Protein AF-A0A7S0VYE6-F1 (afdb_monomer_lite)

Structure (mmCIF, N/CA/C/O backbone):
data_AF-A0A7S0VYE6-F1
#
_entry.id   AF-A0A7S0VYE6-F1
#
loop_
_atom_site.group_PDB
_atom_site.id
_atom_site.type_symbol
_atom_site.label_atom_id
_atom_site.label_alt_id
_atom_site.label_comp_id
_atom_site.label_asym_id
_atom_site.label_entity_id
_atom_site.label_seq_id
_atom_site.pdbx_PDB_ins_code
_atom_site.Cartn_x
_atom_site.Cartn_y
_atom_site.Cartn_z
_atom_site.occupancy
_atom_site.B_iso_or_equiv
_atom_site.auth_seq_id
_atom_site.auth_comp_id
_atom_site.auth_asym_id
_atom_site.auth_atom_id
_atom_site.pdbx_PDB_model_num
ATOM 1 N N . GLY A 1 1 ? -1.106 -25.284 -65.207 1.00 38.81 1 GLY A N 1
ATOM 2 C CA . GLY A 1 1 ? -1.452 -23.923 -65.665 1.00 38.81 1 GLY A CA 1
ATOM 3 C C . GLY A 1 1 ? -1.041 -22.987 -64.559 1.00 38.81 1 GLY A C 1
ATOM 4 O O . GLY A 1 1 ? -1.368 -23.292 -63.427 1.00 38.81 1 GLY A O 1
ATOM 5 N N . GLY A 1 2 ? -0.170 -22.004 -64.764 1.00 35.88 2 GLY A N 1
ATOM 6 C CA . GLY A 1 2 ? -0.213 -20.967 -65.803 1.00 35.88 2 GLY A CA 1
ATOM 7 C C . GLY A 1 2 ? -0.723 -19.694 -65.109 1.00 35.88 2 GLY A C 1
ATOM 8 O O . GLY A 1 2 ? -1.727 -19.775 -64.423 1.00 35.88 2 GLY A O 1
ATOM 9 N N . GLY A 1 3 ? -0.089 -18.530 -65.158 1.00 34.25 3 GLY A N 1
ATOM 10 C CA . GLY A 1 3 ? 1.121 -18.103 -65.835 1.00 34.25 3 GLY A CA 1
ATOM 11 C C . GLY A 1 3 ? 1.559 -16.739 -65.288 1.00 34.25 3 GLY A C 1
ATOM 12 O O . GLY A 1 3 ? 0.826 -16.074 -64.560 1.00 34.25 3 GLY A O 1
ATOM 13 N N . HIS A 1 4 ? 2.781 -16.366 -65.654 1.00 43.28 4 HIS A N 1
ATOM 14 C CA . HIS A 1 4 ? 3.345 -15.020 -65.567 1.00 43.28 4 HIS A CA 1
ATOM 15 C C . HIS A 1 4 ? 2.434 -13.962 -66.214 1.00 43.28 4 HIS A C 1
ATOM 17 O O . HIS A 1 4 ? 1.676 -14.278 -67.135 1.00 43.28 4 HIS A O 1
ATOM 23 N N . PRO A 1 5 ? 2.688 -12.682 -65.910 1.00 56.28 5 PRO A N 1
ATOM 24 C CA . PRO A 1 5 ? 2.968 -11.781 -67.017 1.00 56.28 5 PRO A CA 1
ATOM 25 C C . PRO A 1 5 ? 4.302 -11.056 -66.851 1.00 56.28 5 PRO A C 1
ATOM 27 O O . PRO A 1 5 ? 4.765 -10.744 -65.756 1.00 56.28 5 PRO A O 1
ATOM 30 N N . ARG A 1 6 ? 4.915 -10.844 -68.010 1.00 43.38 6 ARG A N 1
ATOM 31 C CA . ARG A 1 6 ? 6.150 -10.134 -68.310 1.00 43.38 6 ARG A CA 1
ATOM 32 C C . ARG A 1 6 ? 5.794 -9.280 -69.532 1.00 43.38 6 ARG A C 1
ATOM 34 O O . ARG A 1 6 ? 5.336 -9.847 -70.517 1.00 43.38 6 ARG A O 1
ATOM 41 N N . TRP A 1 7 ? 5.965 -7.968 -69.439 1.00 49.47 7 TRP A N 1
ATOM 42 C CA . TRP A 1 7 ? 5.946 -6.973 -70.525 1.00 49.47 7 TRP A CA 1
ATOM 43 C C . TRP A 1 7 ? 6.898 -5.869 -70.023 1.00 49.47 7 TRP A C 1
ATOM 45 O O . TRP A 1 7 ? 6.709 -5.417 -68.897 1.00 49.47 7 TRP A O 1
ATOM 55 N N . GLY A 1 8 ? 8.048 -5.557 -70.633 1.00 36.00 8 GLY A N 1
ATOM 56 C CA . GLY A 1 8 ? 8.322 -5.248 -72.048 1.00 36.00 8 GLY A CA 1
ATOM 57 C C . GLY A 1 8 ? 8.190 -3.724 -72.202 1.00 36.00 8 GLY A C 1
ATOM 58 O O . GLY A 1 8 ? 7.081 -3.233 -72.029 1.00 36.00 8 GLY A O 1
ATOM 59 N N . GLU A 1 9 ? 9.282 -2.937 -72.189 1.00 39.09 9 GLU A N 1
ATOM 60 C CA . GLU A 1 9 ? 10.020 -2.437 -73.386 1.00 39.09 9 GLU A CA 1
ATOM 61 C C . GLU A 1 9 ? 9.053 -1.815 -74.419 1.00 39.09 9 GLU A C 1
ATOM 63 O O . GLU A 1 9 ? 8.049 -2.425 -74.756 1.00 39.09 9 GLU A O 1
ATOM 68 N N . GLU A 1 10 ? 9.202 -0.616 -74.983 1.00 38.31 10 GLU A N 1
ATOM 69 C CA . GLU A 1 10 ? 10.355 0.194 -75.395 1.00 38.31 10 GLU A CA 1
ATOM 70 C C . GLU A 1 10 ? 9.767 1.489 -76.013 1.00 38.31 10 GLU A C 1
ATOM 72 O O . GLU A 1 10 ? 8.650 1.420 -76.512 1.00 38.31 10 GLU A O 1
ATOM 77 N N . LEU A 1 11 ? 10.480 2.625 -76.006 1.00 39.88 11 LEU A N 1
ATOM 78 C CA . LEU A 1 11 ? 10.484 3.731 -77.004 1.00 39.88 11 LEU A CA 1
ATOM 79 C C . LEU A 1 11 ? 11.394 4.841 -76.409 1.00 39.88 11 LEU A C 1
ATOM 81 O O . LEU A 1 11 ? 11.023 5.477 -75.428 1.00 39.88 11 LEU A O 1
ATOM 85 N N . ALA A 1 12 ? 12.686 4.939 -76.757 1.00 37.94 12 ALA A N 1
ATOM 86 C CA . ALA A 1 12 ? 13.261 5.674 -77.904 1.00 37.94 12 ALA A CA 1
ATOM 87 C C . ALA A 1 12 ? 12.741 7.132 -78.014 1.00 37.94 12 ALA A C 1
ATOM 89 O O . ALA A 1 12 ? 11.541 7.336 -78.121 1.00 37.94 12 ALA A O 1
ATOM 90 N N . GLY A 1 13 ? 13.536 8.208 -78.040 1.00 34.41 13 GLY A N 1
ATOM 91 C CA . GLY A 1 13 ? 14.984 8.400 -78.138 1.00 34.41 13 GLY A CA 1
ATOM 92 C C . GLY A 1 13 ? 15.330 9.908 -78.199 1.00 34.41 13 GLY A C 1
ATOM 93 O O . GLY A 1 13 ? 14.511 10.742 -77.822 1.00 34.41 13 GLY A O 1
ATOM 94 N N . ASN A 1 14 ? 16.515 10.213 -78.746 1.00 34.19 14 ASN A N 1
ATOM 95 C CA . ASN A 1 14 ? 17.261 11.488 -78.836 1.00 34.19 14 ASN A CA 1
ATOM 96 C C . ASN A 1 14 ? 18.018 11.900 -77.557 1.00 34.19 14 ASN A C 1
ATOM 98 O O . ASN A 1 14 ? 17.416 12.153 -76.528 1.00 34.19 14 ASN A O 1
ATOM 102 N N . GLY A 1 15 ? 19.347 12.019 -77.523 1.00 38.59 15 GLY A N 1
ATOM 103 C CA . GLY A 1 15 ? 20.330 12.143 -78.600 1.00 38.59 15 GLY A CA 1
ATOM 104 C C . GLY A 1 15 ? 20.857 13.571 -78.673 1.00 38.59 15 GLY A C 1
ATOM 105 O O . GLY A 1 15 ? 20.418 14.321 -79.534 1.00 38.59 15 GLY A O 1
ATOM 106 N N . THR A 1 16 ? 21.825 13.908 -77.817 1.00 36.62 16 THR A N 1
ATOM 107 C CA . THR A 1 16 ? 22.792 14.978 -78.100 1.00 36.62 16 THR A CA 1
ATOM 108 C C . THR A 1 16 ? 24.123 14.627 -77.449 1.00 36.62 16 THR A C 1
ATOM 110 O O . THR A 1 16 ? 24.211 14.373 -76.250 1.00 36.62 16 THR A O 1
ATOM 113 N N . GLN A 1 17 ? 25.145 14.561 -78.290 1.00 41.09 17 GLN A N 1
ATOM 114 C CA . GLN A 1 17 ? 26.524 14.231 -77.988 1.00 41.09 17 GLN A CA 1
ATOM 115 C C . GLN A 1 17 ? 27.334 15.511 -78.212 1.00 41.09 17 GLN A C 1
ATOM 117 O O . GLN A 1 17 ? 27.433 15.948 -79.350 1.00 41.09 17 GLN A O 1
ATOM 122 N N . GLU A 1 18 ? 27.914 16.088 -77.162 1.00 35.41 18 GLU A N 1
ATOM 123 C CA . GLU A 1 18 ? 29.001 17.080 -77.239 1.00 35.41 18 GLU A CA 1
ATOM 124 C C . GLU A 1 18 ? 29.923 16.826 -76.033 1.00 35.41 18 GLU A C 1
ATOM 126 O O . GLU A 1 18 ? 29.508 16.896 -74.883 1.00 35.41 18 GLU A O 1
ATOM 131 N N . THR A 1 19 ? 31.028 16.111 -76.258 1.00 39.66 19 THR A N 1
ATOM 132 C CA . THR A 1 19 ? 32.408 16.636 -76.333 1.00 39.66 19 THR A CA 1
ATOM 133 C C . THR A 1 19 ? 32.965 17.179 -75.015 1.00 39.66 19 THR A C 1
ATOM 135 O O . THR A 1 19 ? 32.601 18.265 -74.595 1.00 39.66 19 THR A O 1
ATOM 138 N N . GLY A 1 20 ? 33.933 16.431 -74.467 1.00 36.00 20 GLY A N 1
ATOM 139 C CA . GLY A 1 20 ? 35.184 16.912 -73.862 1.00 36.00 20 GLY A CA 1
ATOM 140 C C . GLY A 1 20 ? 35.111 17.897 -72.691 1.00 36.00 20 GLY A C 1
ATOM 141 O O . GLY A 1 20 ? 34.657 19.017 -72.844 1.00 36.00 20 GLY A O 1
ATOM 142 N N . ASN A 1 21 ? 35.745 17.567 -71.566 1.00 37.34 21 ASN A N 1
ATOM 143 C CA . ASN A 1 21 ? 37.117 18.015 -71.301 1.00 37.34 21 ASN A CA 1
ATOM 144 C C . ASN A 1 21 ? 37.576 17.516 -69.921 1.00 37.34 21 ASN A C 1
ATOM 146 O O . ASN A 1 21 ? 36.900 17.681 -68.912 1.00 37.34 21 ASN A O 1
ATOM 150 N N . SER A 1 22 ? 38.766 16.935 -69.883 1.00 45.28 22 SER A N 1
ATOM 151 C CA . SER A 1 22 ? 39.601 16.827 -68.691 1.00 45.28 22 SER A CA 1
ATOM 152 C C . SER A 1 22 ? 40.035 18.220 -68.218 1.00 45.28 22 SER A C 1
ATOM 154 O O . SER A 1 22 ? 40.460 19.002 -69.067 1.00 45.28 22 SER A O 1
ATOM 156 N N . SER A 1 23 ? 40.023 18.497 -66.906 1.00 42.44 23 SER A N 1
ATOM 157 C CA . SER A 1 23 ? 41.119 19.133 -66.128 1.00 42.44 23 SER A CA 1
ATOM 158 C C . SER A 1 23 ? 40.626 19.840 -64.853 1.00 42.44 23 SER A C 1
ATOM 160 O O . SER A 1 23 ? 39.741 20.681 -64.904 1.00 42.44 23 SER A O 1
ATOM 162 N N . SER A 1 24 ? 41.313 19.538 -63.745 1.00 47.16 24 SER A N 1
ATOM 163 C CA . SER A 1 24 ? 41.629 20.419 -62.604 1.00 47.16 24 SER A CA 1
ATOM 164 C C . SER A 1 24 ? 40.502 21.174 -61.873 1.00 47.16 24 SER A C 1
ATOM 166 O O . SER A 1 24 ? 40.154 22.290 -62.246 1.00 47.16 24 SER A O 1
ATOM 168 N N . GLU A 1 25 ? 40.112 20.674 -60.696 1.00 40.91 25 GLU A N 1
ATOM 169 C CA . GLU A 1 25 ? 39.550 21.496 -59.613 1.00 40.91 25 GLU A CA 1
ATOM 170 C C . GLU A 1 25 ? 40.384 21.324 -58.337 1.00 40.91 25 GLU A C 1
ATOM 172 O O . GLU A 1 25 ? 40.149 20.462 -57.496 1.00 40.91 25 GLU A O 1
ATOM 177 N N . GLY A 1 26 ? 41.400 22.171 -58.210 1.00 44.84 26 GLY A N 1
ATOM 178 C CA . GLY A 1 26 ? 42.052 22.498 -56.949 1.00 44.84 26 GLY A CA 1
ATOM 179 C C . GLY A 1 26 ? 42.199 24.013 -56.916 1.00 44.84 26 GLY A C 1
ATOM 180 O O . GLY A 1 26 ? 43.066 24.543 -57.603 1.00 44.84 26 GLY A O 1
ATOM 181 N N . GLY A 1 27 ? 41.319 24.721 -56.197 1.00 45.69 27 GLY A N 1
ATOM 182 C CA . GLY A 1 27 ? 41.433 26.185 -56.115 1.00 45.69 27 GLY A CA 1
ATOM 183 C C . GLY A 1 27 ? 40.279 27.009 -55.528 1.00 45.69 27 GLY A C 1
ATOM 184 O O . GLY A 1 27 ? 40.448 28.217 -55.418 1.00 45.69 27 GLY A O 1
ATOM 185 N N . SER A 1 28 ? 39.131 26.447 -55.123 1.00 49.16 28 SER A N 1
ATOM 186 C CA . SER A 1 28 ? 37.982 27.270 -54.672 1.00 49.16 28 SER A CA 1
ATOM 187 C C . SER A 1 28 ? 37.831 27.443 -53.148 1.00 49.16 28 SER A C 1
ATOM 189 O O . SER A 1 28 ? 37.063 28.293 -52.703 1.00 49.16 28 SER A O 1
ATOM 191 N N . GLY A 1 29 ? 38.579 26.702 -52.320 1.00 51.12 29 GLY A N 1
ATOM 192 C CA . GLY A 1 29 ? 38.441 26.754 -50.852 1.00 51.12 29 GLY A CA 1
ATOM 193 C C . GLY A 1 29 ? 39.212 27.882 -50.149 1.00 51.12 29 GLY A C 1
ATOM 194 O O . GLY A 1 29 ? 38.819 28.318 -49.068 1.00 51.12 29 GLY A O 1
ATOM 195 N N . GLN A 1 30 ? 40.295 28.378 -50.754 1.00 49.06 30 GLN A N 1
ATOM 196 C CA . GLN A 1 30 ? 41.259 29.258 -50.075 1.00 49.06 30 GLN A CA 1
ATOM 197 C C . GLN A 1 30 ? 40.811 30.733 -50.039 1.00 49.06 30 GLN A C 1
ATOM 199 O O . GLN A 1 30 ? 41.007 31.419 -49.040 1.00 49.06 30 GLN A O 1
ATOM 204 N N . VAL A 1 31 ? 40.092 31.196 -51.070 1.00 53.12 31 VAL A N 1
ATOM 205 C CA . VAL A 1 31 ? 39.561 32.575 -51.143 1.00 53.12 31 VAL A CA 1
ATOM 206 C C . VAL A 1 31 ? 38.446 32.811 -50.108 1.00 53.12 31 VAL A C 1
ATOM 208 O O . VAL A 1 31 ? 38.277 33.914 -49.592 1.00 53.12 31 VAL A O 1
ATOM 211 N N . SER A 1 32 ? 37.714 31.758 -49.727 1.00 60.91 32 SER A N 1
ATOM 212 C CA . SER A 1 32 ? 36.657 31.837 -48.712 1.00 60.91 32 SER A CA 1
ATOM 213 C C . SER A 1 32 ? 37.206 31.989 -47.286 1.00 60.91 32 SER A C 1
ATOM 215 O O . SER A 1 32 ? 36.515 32.567 -46.448 1.00 60.91 32 SER A O 1
ATOM 217 N N . SER A 1 33 ? 38.383 31.449 -46.947 1.00 62.94 33 SER A N 1
ATOM 218 C CA . SER A 1 33 ? 38.896 31.532 -45.568 1.00 62.94 33 SER A CA 1
ATOM 219 C C . SER A 1 33 ? 39.520 32.890 -45.260 1.00 62.94 33 SER A C 1
ATOM 221 O O . SER A 1 33 ? 39.303 33.415 -44.171 1.00 62.94 33 SER A O 1
ATOM 223 N N . GLU A 1 34 ? 40.232 33.489 -46.220 1.00 69.69 34 GLU A N 1
ATOM 224 C CA . GLU A 1 34 ? 40.828 34.824 -46.055 1.00 69.69 34 GLU A CA 1
ATOM 225 C C . GLU A 1 34 ? 39.761 35.921 -45.963 1.00 69.69 34 GLU A C 1
ATOM 227 O O . GLU A 1 34 ? 39.834 36.776 -45.082 1.00 69.69 34 GLU A O 1
ATOM 232 N N . ALA A 1 35 ? 38.708 35.853 -46.784 1.00 71.31 35 ALA A N 1
ATOM 233 C CA . ALA A 1 35 ? 37.593 36.799 -46.712 1.00 71.31 35 ALA A CA 1
ATOM 234 C C . ALA A 1 35 ? 36.817 36.702 -45.382 1.00 71.31 35 ALA A C 1
ATOM 236 O O . ALA A 1 35 ? 36.407 37.719 -44.822 1.00 71.31 35 ALA A O 1
ATOM 237 N N . LYS A 1 36 ? 36.650 35.487 -44.837 1.00 71.81 36 LYS A N 1
ATOM 238 C CA . LYS A 1 36 ? 36.014 35.263 -43.526 1.00 71.81 36 LYS A CA 1
ATOM 239 C C . LYS A 1 36 ? 36.885 35.759 -42.370 1.00 71.81 36 LYS A C 1
ATOM 241 O O . LYS A 1 36 ? 36.349 36.324 -41.421 1.00 71.81 36 LYS A O 1
ATOM 246 N N . ALA A 1 37 ? 38.205 35.591 -42.464 1.00 73.88 37 ALA A N 1
ATOM 247 C CA . ALA A 1 37 ? 39.150 36.102 -41.473 1.00 73.88 37 ALA A CA 1
ATOM 248 C C . ALA A 1 37 ? 39.186 37.640 -41.462 1.00 73.88 37 ALA A C 1
ATOM 250 O O . ALA A 1 37 ? 39.077 38.242 -40.397 1.00 73.88 37 ALA A O 1
ATOM 251 N N . ALA A 1 38 ? 39.231 38.278 -42.636 1.00 77.81 38 ALA A N 1
ATOM 252 C CA . ALA A 1 38 ? 39.198 39.737 -42.754 1.00 77.81 38 ALA A CA 1
ATOM 253 C C . ALA A 1 38 ? 37.872 40.343 -42.249 1.00 77.81 38 ALA A C 1
ATOM 255 O O . ALA A 1 38 ? 37.866 41.393 -41.609 1.00 77.81 38 ALA A O 1
ATOM 256 N N . PHE A 1 39 ? 36.742 39.670 -42.489 1.00 75.25 39 PHE A N 1
ATOM 257 C CA . PHE A 1 39 ? 35.439 40.086 -41.963 1.00 75.25 39 PHE A CA 1
ATOM 258 C C . PHE A 1 39 ? 35.354 39.958 -40.434 1.00 75.25 39 PHE A C 1
ATOM 260 O O . PHE A 1 39 ? 34.806 40.845 -39.775 1.00 75.25 39 PHE A O 1
ATOM 267 N N . ALA A 1 40 ? 35.916 38.884 -39.868 1.00 73.00 40 ALA A N 1
ATOM 268 C CA . ALA A 1 40 ? 35.942 38.663 -38.425 1.00 73.00 40 ALA A CA 1
ATOM 269 C C . ALA A 1 40 ? 36.784 39.708 -37.678 1.00 73.00 40 ALA A C 1
ATOM 271 O O . ALA A 1 40 ? 36.386 40.145 -36.599 1.00 73.00 40 ALA A O 1
ATOM 272 N N . ASP A 1 41 ? 37.890 40.146 -38.280 1.00 80.31 41 ASP A N 1
ATOM 273 C CA . ASP A 1 41 ? 38.770 41.176 -37.719 1.00 80.31 41 ASP A CA 1
ATOM 274 C C . ASP A 1 41 ? 38.136 42.579 -37.801 1.00 80.31 41 ASP A C 1
ATOM 276 O O . ASP A 1 41 ? 38.230 43.379 -36.871 1.00 80.31 41 ASP A O 1
ATOM 280 N N . ALA A 1 42 ? 37.395 42.862 -38.882 1.00 81.00 42 ALA A N 1
ATOM 281 C CA . ALA A 1 42 ? 36.695 44.134 -39.068 1.00 81.00 42 ALA A CA 1
ATOM 282 C C . ALA A 1 42 ? 35.430 44.285 -38.195 1.00 81.00 42 ALA A C 1
ATOM 284 O O . ALA A 1 42 ? 35.061 45.405 -37.840 1.00 81.00 42 ALA A O 1
ATOM 285 N N . HIS A 1 43 ? 34.752 43.182 -37.849 1.00 79.44 43 HIS A N 1
ATOM 286 C CA . HIS A 1 43 ? 33.489 43.202 -37.098 1.00 79.44 43 HIS A CA 1
ATOM 287 C C . HIS A 1 43 ? 33.453 42.126 -35.997 1.00 79.44 43 HIS A C 1
ATOM 289 O O . HIS A 1 43 ? 32.625 41.208 -36.052 1.00 79.44 43 HIS A O 1
ATOM 295 N N . PRO A 1 44 ? 34.285 42.247 -34.945 1.00 80.19 44 PRO A N 1
ATOM 296 C CA . PRO A 1 44 ? 34.458 41.201 -33.936 1.00 80.19 44 PRO A CA 1
ATOM 297 C C . PRO A 1 44 ? 33.147 40.842 -33.226 1.00 80.19 44 PRO A C 1
ATOM 299 O O . PRO A 1 44 ? 32.833 39.671 -33.043 1.00 80.19 44 PRO A O 1
ATOM 302 N N . ASN A 1 45 ? 32.308 41.831 -32.903 1.00 82.38 45 ASN A N 1
ATOM 303 C CA . ASN A 1 45 ? 31.029 41.584 -32.227 1.00 82.38 45 ASN A CA 1
ATOM 304 C C . ASN A 1 45 ? 30.005 40.858 -33.118 1.00 82.38 45 ASN A C 1
ATOM 306 O O . ASN A 1 45 ? 29.214 40.061 -32.615 1.00 82.38 45 ASN A O 1
ATOM 310 N N . GLN A 1 46 ? 30.015 41.103 -34.434 1.00 81.00 46 GLN A N 1
ATOM 311 C CA . GLN A 1 46 ? 29.129 40.400 -35.370 1.00 81.00 46 GLN A CA 1
ATOM 312 C C . GLN A 1 46 ? 29.644 38.992 -35.670 1.00 81.00 46 GLN A C 1
ATOM 314 O O . GLN A 1 46 ? 28.848 38.061 -35.732 1.00 81.00 46 GLN A O 1
ATOM 319 N N . ALA A 1 47 ? 30.960 38.811 -35.776 1.00 77.25 47 ALA A N 1
ATOM 320 C CA . ALA A 1 47 ? 31.572 37.505 -35.984 1.00 77.25 47 ALA A CA 1
ATOM 321 C C . ALA A 1 47 ? 31.299 36.543 -34.818 1.00 77.25 47 ALA A C 1
ATOM 323 O O . ALA A 1 47 ? 30.930 35.390 -35.045 1.00 77.25 47 ALA A O 1
ATOM 324 N N . THR A 1 48 ? 31.384 37.023 -33.572 1.00 79.38 48 THR A N 1
ATOM 325 C CA . THR A 1 48 ? 31.046 36.218 -32.387 1.00 79.38 48 THR A CA 1
ATOM 326 C C . THR A 1 48 ? 29.566 35.843 -32.363 1.00 79.38 48 THR A C 1
ATOM 328 O O . THR A 1 48 ? 29.228 34.707 -32.035 1.00 79.38 48 THR A O 1
ATOM 331 N N . LYS A 1 49 ? 28.679 36.770 -32.752 1.00 85.56 49 LYS A N 1
ATOM 332 C CA . LYS A 1 49 ? 27.236 36.512 -32.837 1.00 85.56 49 LYS A CA 1
ATOM 333 C C . LYS A 1 49 ? 26.919 35.434 -33.878 1.00 85.56 49 LYS A C 1
ATOM 335 O O . LYS A 1 49 ? 26.228 34.478 -33.552 1.00 85.56 49 LYS A O 1
ATOM 340 N N . ILE A 1 50 ? 27.499 35.540 -35.075 1.00 81.25 50 ILE A N 1
ATOM 341 C CA . ILE A 1 50 ? 27.337 34.553 -36.153 1.00 81.25 50 ILE A CA 1
ATOM 342 C C . ILE A 1 50 ? 27.885 33.184 -35.719 1.00 81.25 50 ILE A C 1
ATOM 344 O O . ILE A 1 50 ? 27.252 32.160 -35.953 1.00 81.25 50 ILE A O 1
ATOM 348 N N . HIS A 1 51 ? 29.033 33.138 -35.035 1.00 81.69 51 HIS A N 1
ATOM 349 C CA . HIS A 1 51 ? 29.583 31.880 -34.523 1.00 81.69 51 HIS A CA 1
ATOM 350 C C . HIS A 1 51 ? 28.673 31.217 -33.475 1.00 81.69 51 HIS A C 1
ATOM 352 O O . HIS A 1 51 ? 28.480 30.002 -33.512 1.00 81.69 51 HIS A O 1
ATOM 358 N N . LEU A 1 52 ? 28.103 32.007 -32.558 1.00 83.75 52 LEU A N 1
ATOM 359 C CA . LEU A 1 52 ? 27.163 31.525 -31.544 1.00 83.75 52 LEU A CA 1
ATOM 360 C C . LEU A 1 52 ? 25.856 31.025 -32.164 1.00 83.75 52 LEU A C 1
ATOM 362 O O . LEU A 1 52 ? 25.403 29.947 -31.793 1.00 83.75 52 LEU A O 1
ATOM 366 N N . GLU A 1 53 ? 25.291 31.757 -33.125 1.00 86.56 53 GLU A N 1
ATOM 367 C CA . GLU A 1 53 ? 24.087 31.342 -33.860 1.00 86.56 53 GLU A CA 1
ATOM 368 C C . GLU A 1 53 ? 24.325 30.011 -34.589 1.00 86.56 53 GLU A C 1
ATOM 370 O O . GLU A 1 53 ? 23.589 29.052 -34.372 1.00 86.56 53 GLU A O 1
ATOM 375 N N . HIS A 1 54 ? 25.432 29.877 -35.327 1.00 84.44 54 HIS A N 1
ATOM 376 C CA . HIS A 1 54 ? 25.790 28.617 -35.990 1.00 84.44 54 HIS A CA 1
ATOM 377 C C . HIS A 1 54 ? 26.033 27.457 -35.013 1.00 84.44 54 HIS A C 1
ATOM 379 O O . HIS A 1 54 ? 25.759 26.299 -35.342 1.00 84.44 54 HIS A O 1
ATOM 385 N N . LYS A 1 55 ? 26.583 27.739 -33.825 1.00 87.69 55 LYS A N 1
ATOM 386 C CA . LYS A 1 55 ? 26.795 26.722 -32.792 1.00 87.69 55 LYS A CA 1
ATOM 387 C C . LYS A 1 55 ? 25.463 26.256 -32.199 1.00 87.69 55 LYS A C 1
ATOM 389 O O . LYS A 1 55 ? 25.274 25.049 -32.084 1.00 87.69 55 LYS A O 1
ATOM 394 N N . MET A 1 56 ? 24.549 27.179 -31.894 1.00 87.31 56 MET A N 1
ATOM 395 C CA . MET A 1 56 ? 23.208 26.850 -31.398 1.00 87.31 56 MET A CA 1
ATOM 396 C C . MET A 1 56 ? 22.411 26.055 -32.432 1.00 87.31 56 MET A C 1
ATOM 398 O O . MET A 1 56 ? 21.902 24.993 -32.101 1.00 87.31 56 MET A O 1
ATOM 402 N N . GLU A 1 57 ? 22.407 26.469 -33.701 1.00 87.06 57 GLU A N 1
ATOM 403 C CA . GLU A 1 57 ? 21.743 25.709 -34.771 1.00 87.06 57 GLU A CA 1
ATOM 404 C C . GLU A 1 57 ? 22.325 24.301 -34.944 1.00 87.06 57 GLU A C 1
ATOM 406 O O . GLU A 1 57 ? 21.629 23.360 -35.318 1.00 87.06 57 GLU A O 1
ATOM 411 N N . ARG A 1 58 ? 23.635 24.134 -34.728 1.00 84.00 58 ARG A N 1
ATOM 412 C CA . ARG A 1 58 ? 24.267 22.813 -34.779 1.00 84.00 58 ARG A CA 1
ATOM 413 C C . ARG A 1 58 ? 23.852 21.949 -33.590 1.00 84.00 58 ARG A C 1
ATOM 415 O O . ARG A 1 58 ? 23.623 20.762 -33.785 1.00 84.00 58 ARG A O 1
ATOM 422 N N . GLU A 1 59 ? 23.767 22.519 -32.392 1.00 84.81 59 GLU A N 1
ATOM 423 C CA . GLU A 1 59 ? 23.282 21.811 -31.203 1.00 84.81 59 GLU A CA 1
ATOM 424 C C . GLU A 1 59 ? 21.795 21.448 -31.327 1.00 84.81 59 GLU A C 1
ATOM 426 O O . GLU A 1 59 ? 21.419 20.335 -30.968 1.00 84.81 59 GLU A O 1
ATOM 431 N N . GLU A 1 60 ? 20.967 22.323 -31.901 1.00 86.44 60 GLU A N 1
ATOM 432 C CA . GLU A 1 60 ? 19.553 22.048 -32.181 1.00 86.44 60 GLU A CA 1
ATOM 433 C C . GLU A 1 60 ? 19.380 20.952 -33.233 1.00 86.44 60 GLU A C 1
ATOM 435 O O . GLU A 1 60 ? 18.676 19.985 -32.958 1.00 86.44 60 GLU A O 1
ATOM 440 N N . ARG A 1 61 ? 20.095 21.020 -34.367 1.00 87.50 61 ARG A N 1
ATOM 441 C CA . ARG A 1 61 ? 20.080 19.945 -35.378 1.00 87.50 61 ARG A CA 1
ATOM 442 C C . ARG A 1 61 ? 20.507 18.604 -34.799 1.00 87.50 61 ARG A C 1
ATOM 444 O O . ARG A 1 61 ? 19.857 17.600 -35.049 1.00 87.50 61 ARG A O 1
ATOM 451 N N . LEU A 1 62 ? 21.571 18.584 -33.993 1.00 82.19 62 LEU A N 1
ATOM 452 C CA . LEU A 1 62 ? 21.993 17.358 -33.318 1.00 82.19 62 LEU A CA 1
ATOM 453 C C . LEU A 1 62 ? 20.898 16.853 -32.377 1.00 82.19 62 LEU A C 1
ATOM 455 O O . LEU A 1 62 ? 20.610 15.665 -32.362 1.00 82.19 62 LEU A O 1
ATOM 459 N N . ARG A 1 63 ? 20.258 17.737 -31.606 1.00 82.19 63 ARG A N 1
ATOM 460 C CA . ARG A 1 63 ? 19.171 17.364 -30.694 1.00 82.19 63 ARG A CA 1
ATOM 461 C C . ARG A 1 63 ? 17.948 16.821 -31.433 1.00 82.19 63 ARG A C 1
ATOM 463 O O . ARG A 1 63 ? 17.302 15.915 -30.912 1.00 82.19 63 ARG A O 1
ATOM 470 N N . GLU A 1 64 ? 17.629 17.369 -32.599 1.00 84.38 64 GLU A N 1
ATOM 471 C CA . GLU A 1 64 ? 16.567 16.869 -33.474 1.00 84.38 64 GLU A CA 1
ATOM 472 C C . GLU A 1 64 ? 16.935 15.511 -34.072 1.00 84.38 64 GLU A C 1
ATOM 474 O O . GLU A 1 64 ? 16.151 14.582 -33.925 1.00 84.38 64 GLU A O 1
ATOM 479 N N . GLU A 1 65 ? 18.153 15.337 -34.594 1.00 79.75 65 GLU A N 1
ATOM 480 C CA . GLU A 1 65 ? 18.643 14.033 -35.068 1.00 79.75 65 GLU A CA 1
ATOM 481 C C . GLU A 1 65 ? 18.638 12.973 -33.954 1.00 79.75 65 GLU A C 1
ATOM 483 O O . GLU A 1 65 ? 18.290 11.820 -34.194 1.00 79.75 65 GLU A O 1
ATOM 488 N N . TYR A 1 66 ? 19.005 13.342 -32.721 1.00 72.75 66 TYR A N 1
ATOM 489 C CA . TYR A 1 66 ? 18.916 12.442 -31.567 1.00 72.75 66 TYR A CA 1
ATOM 490 C C . TYR A 1 66 ? 17.465 12.107 -31.215 1.00 72.75 66 TYR A C 1
ATOM 492 O O . TYR A 1 66 ? 17.186 10.968 -30.855 1.00 72.75 66 TYR A O 1
ATOM 500 N N . LYS A 1 67 ? 16.537 13.067 -31.313 1.00 76.44 67 LYS A N 1
ATOM 501 C CA . LYS A 1 67 ? 15.107 12.814 -31.088 1.00 76.44 67 LYS A CA 1
ATOM 502 C C . LYS A 1 67 ? 14.513 11.902 -32.153 1.00 76.44 67 LYS A C 1
ATOM 504 O O . LYS A 1 67 ? 13.783 10.993 -31.791 1.00 76.44 67 LYS A O 1
ATOM 509 N N . GLU A 1 68 ? 14.841 12.125 -33.418 1.00 79.00 68 GLU A N 1
ATOM 510 C CA . GLU A 1 68 ? 14.344 11.331 -34.542 1.00 79.00 68 GLU A CA 1
ATOM 511 C C . GLU A 1 68 ? 14.892 9.904 -34.469 1.00 79.00 68 GLU A C 1
ATOM 513 O O . GLU A 1 68 ? 14.119 8.953 -34.455 1.00 79.00 68 GLU A O 1
ATOM 518 N N . LYS A 1 69 ? 16.202 9.738 -34.238 1.00 74.19 69 LYS A N 1
ATOM 519 C CA . LYS A 1 69 ? 16.792 8.414 -33.984 1.00 74.19 69 LYS A CA 1
ATOM 520 C C . LYS A 1 69 ? 16.212 7.729 -32.755 1.00 74.19 69 LYS A C 1
ATOM 522 O O . LYS A 1 69 ? 16.088 6.512 -32.750 1.00 74.19 69 LYS A O 1
ATOM 527 N N . ARG A 1 70 ? 15.866 8.487 -31.712 1.00 71.62 70 ARG A N 1
ATOM 528 C CA . ARG A 1 70 ? 15.190 7.967 -30.519 1.00 71.62 70 ARG A CA 1
ATOM 529 C C . ARG A 1 70 ? 13.772 7.514 -30.842 1.00 71.62 70 ARG A C 1
ATOM 531 O O . ARG A 1 70 ? 13.368 6.468 -30.358 1.00 71.62 70 ARG A O 1
ATOM 538 N N . GLU A 1 71 ? 13.012 8.278 -31.616 1.00 71.44 71 GLU A N 1
ATOM 539 C CA . GLU A 1 71 ? 11.656 7.901 -32.024 1.00 71.44 71 GLU A CA 1
ATOM 540 C C . GLU A 1 71 ? 11.686 6.666 -32.930 1.00 71.44 71 GLU A C 1
ATOM 542 O O . GLU A 1 71 ? 10.968 5.712 -32.649 1.00 71.44 71 GLU A O 1
ATOM 547 N N . GLU A 1 72 ? 12.610 6.603 -33.891 1.00 73.25 72 GLU A N 1
ATOM 548 C CA . GLU A 1 72 ? 12.843 5.421 -34.729 1.00 73.25 72 GLU A CA 1
ATOM 549 C C . GLU A 1 72 ? 13.327 4.208 -33.918 1.00 73.25 72 GLU A C 1
ATOM 551 O O . GLU A 1 72 ? 12.872 3.087 -34.144 1.00 73.25 72 GLU A O 1
ATOM 556 N N . ALA A 1 73 ? 14.223 4.401 -32.943 1.00 60.19 73 ALA A N 1
ATOM 557 C CA . ALA A 1 73 ? 14.689 3.330 -32.066 1.00 60.19 73 ALA A CA 1
ATOM 558 C C . ALA A 1 73 ? 13.577 2.843 -31.134 1.00 60.19 73 ALA A C 1
ATOM 560 O O . ALA A 1 73 ? 13.434 1.639 -30.959 1.00 60.19 73 ALA A O 1
ATOM 561 N N . ILE A 1 74 ? 12.760 3.739 -30.572 1.00 56.75 74 ILE A N 1
ATOM 562 C CA . ILE A 1 74 ? 11.593 3.385 -29.754 1.00 56.75 74 ILE A CA 1
ATOM 563 C C . ILE A 1 74 ? 10.548 2.665 -30.606 1.00 56.75 74 ILE A C 1
ATOM 565 O O . ILE A 1 74 ? 9.971 1.697 -30.126 1.00 56.75 74 ILE A O 1
ATOM 569 N N . GLU A 1 75 ? 10.323 3.073 -31.854 1.00 61.78 75 GLU A N 1
ATOM 570 C CA . GLU A 1 75 ? 9.390 2.413 -32.772 1.00 61.78 75 GLU A CA 1
ATOM 571 C C . GLU A 1 75 ? 9.906 1.018 -33.184 1.00 61.78 75 GLU A C 1
ATOM 573 O O . GLU A 1 75 ? 9.167 0.035 -33.107 1.00 61.78 75 GLU A O 1
ATOM 578 N N . ALA A 1 76 ? 11.210 0.877 -33.451 1.00 61.44 76 ALA A N 1
ATOM 579 C CA . ALA A 1 76 ? 11.862 -0.410 -33.723 1.00 61.44 76 ALA A CA 1
ATOM 580 C C . ALA A 1 76 ? 11.972 -1.327 -32.478 1.00 61.44 76 ALA A C 1
ATOM 582 O O . ALA A 1 76 ? 11.896 -2.559 -32.577 1.00 61.44 76 ALA A O 1
ATOM 583 N N . LEU A 1 77 ? 12.136 -0.753 -31.282 1.00 54.12 77 LEU A N 1
ATOM 584 C CA . LEU A 1 77 ? 12.121 -1.465 -29.996 1.00 54.12 77 LEU A CA 1
ATOM 585 C C . LEU A 1 77 ? 10.692 -1.873 -29.617 1.00 54.12 77 LEU A C 1
ATOM 587 O O . LEU A 1 77 ? 10.488 -2.983 -29.124 1.00 54.12 77 LEU A O 1
ATOM 591 N N . ALA A 1 78 ? 9.698 -1.029 -29.895 1.00 53.12 78 ALA A N 1
ATOM 592 C CA . ALA A 1 78 ? 8.283 -1.339 -29.719 1.00 53.12 78 ALA A CA 1
ATOM 593 C C . ALA A 1 78 ? 7.834 -2.477 -30.650 1.00 53.12 78 ALA A C 1
ATOM 595 O O . ALA A 1 78 ? 7.014 -3.301 -30.242 1.00 53.12 78 ALA A O 1
ATOM 596 N N . GLU A 1 79 ? 8.421 -2.593 -31.848 1.00 59.75 79 GLU A N 1
ATOM 597 C CA . GLU A 1 79 ? 8.178 -3.715 -32.763 1.00 59.75 79 GLU A CA 1
ATOM 598 C C . GLU A 1 79 ? 8.876 -5.029 -32.365 1.00 59.75 79 GLU A C 1
ATOM 600 O O . GLU A 1 79 ? 8.517 -6.096 -32.873 1.00 59.75 79 GLU A O 1
ATOM 605 N N . THR A 1 80 ? 9.842 -5.030 -31.436 1.00 59.66 80 THR A N 1
ATOM 606 C CA . THR A 1 80 ? 10.640 -6.233 -31.160 1.00 59.66 80 THR A CA 1
ATOM 607 C C . THR A 1 80 ? 10.378 -6.854 -29.789 1.00 59.66 80 THR A C 1
ATOM 609 O O . THR A 1 80 ? 10.702 -6.325 -28.728 1.00 59.66 80 THR A O 1
ATOM 612 N N . ASN A 1 81 ? 9.953 -8.122 -29.819 1.00 64.56 81 ASN A N 1
ATOM 613 C CA . ASN A 1 81 ? 9.951 -9.050 -28.678 1.00 64.56 81 ASN A CA 1
ATOM 614 C C . ASN A 1 81 ? 11.259 -9.038 -27.850 1.00 64.56 81 ASN A C 1
ATOM 616 O O . ASN A 1 81 ? 11.253 -9.465 -26.696 1.00 64.56 81 ASN A O 1
ATOM 620 N N . ARG A 1 82 ? 12.380 -8.571 -28.424 1.00 66.62 82 ARG A N 1
ATOM 621 C CA . ARG A 1 82 ? 13.691 -8.435 -27.771 1.00 66.62 82 ARG A CA 1
ATOM 622 C C . ARG A 1 82 ? 13.724 -7.327 -26.715 1.00 66.62 82 ARG A C 1
ATOM 624 O O . ARG A 1 82 ? 14.197 -7.604 -25.618 1.00 66.62 82 ARG A O 1
ATOM 631 N N . ALA A 1 83 ? 13.181 -6.141 -26.996 1.00 67.25 83 ALA A N 1
ATOM 632 C CA . ALA A 1 83 ? 13.149 -5.030 -26.040 1.00 67.25 83 ALA A CA 1
ATOM 633 C C . ALA A 1 83 ? 12.318 -5.390 -24.802 1.00 67.25 83 ALA A C 1
ATOM 635 O O . ALA A 1 83 ? 12.766 -5.274 -23.665 1.00 67.25 83 ALA A O 1
ATOM 636 N N . GLN A 1 84 ? 11.131 -5.953 -25.033 1.00 70.25 84 GLN A N 1
ATOM 637 C CA . GLN A 1 84 ? 10.259 -6.419 -23.958 1.00 70.25 84 GLN A CA 1
ATOM 638 C C . GLN A 1 84 ? 10.897 -7.556 -23.143 1.00 70.25 84 GLN A C 1
ATOM 640 O O . GLN A 1 84 ? 10.785 -7.576 -21.918 1.00 70.25 84 GLN A O 1
ATOM 645 N N . ASN A 1 85 ? 11.589 -8.498 -23.799 1.00 73.81 85 ASN A N 1
ATOM 646 C CA . ASN A 1 85 ? 12.348 -9.545 -23.107 1.00 73.81 85 ASN A CA 1
ATOM 647 C C . ASN A 1 85 ? 13.475 -8.957 -22.247 1.00 73.81 85 ASN A C 1
ATOM 649 O O . ASN A 1 85 ? 13.689 -9.437 -21.137 1.00 73.81 85 ASN A O 1
ATOM 653 N N . ALA A 1 86 ? 14.172 -7.928 -22.735 1.00 71.62 86 ALA A N 1
ATOM 654 C CA . ALA A 1 86 ? 15.231 -7.260 -21.989 1.00 71.62 86 ALA A CA 1
ATOM 655 C C . ALA A 1 86 ? 14.682 -6.546 -20.745 1.00 71.62 86 ALA A C 1
ATOM 657 O O . ALA A 1 86 ? 15.228 -6.728 -19.662 1.00 71.62 86 ALA A O 1
ATOM 658 N N . ILE A 1 87 ? 13.557 -5.832 -20.859 1.00 73.31 87 ILE A N 1
ATOM 659 C CA . ILE A 1 87 ? 12.899 -5.183 -19.711 1.00 73.31 87 ILE A CA 1
ATOM 660 C C . ILE A 1 87 ? 12.488 -6.221 -18.662 1.00 73.31 87 ILE A C 1
ATOM 662 O O . ILE A 1 87 ? 12.773 -6.054 -17.478 1.00 73.31 87 ILE A O 1
ATOM 666 N N . VAL A 1 88 ? 11.862 -7.326 -19.079 1.00 75.50 88 VAL A N 1
ATOM 667 C CA . VAL A 1 88 ? 11.472 -8.398 -18.150 1.00 75.50 88 VAL A CA 1
ATOM 668 C C . VAL A 1 88 ? 12.695 -9.037 -17.490 1.00 75.50 88 VAL A C 1
ATOM 670 O O . VAL A 1 88 ? 12.668 -9.294 -16.289 1.00 75.50 88 VAL A O 1
ATOM 673 N N . LEU A 1 89 ? 13.783 -9.251 -18.234 1.00 78.81 89 LEU A N 1
ATOM 674 C CA . LEU A 1 89 ? 15.035 -9.767 -17.682 1.00 78.81 89 LEU A CA 1
ATOM 675 C C . LEU A 1 89 ? 15.626 -8.811 -16.638 1.00 78.81 89 LEU A C 1
ATOM 677 O O . LEU A 1 89 ? 16.005 -9.256 -15.557 1.00 78.81 89 LEU A O 1
ATOM 681 N N . ILE A 1 90 ? 15.658 -7.509 -16.932 1.00 74.81 90 ILE A N 1
ATOM 682 C CA . ILE A 1 90 ? 16.122 -6.474 -16.000 1.00 74.81 90 ILE A CA 1
ATOM 683 C C . ILE A 1 90 ? 15.259 -6.478 -14.734 1.00 74.81 90 ILE A C 1
ATOM 685 O O . ILE A 1 90 ? 15.803 -6.501 -13.634 1.00 74.81 90 ILE A O 1
ATOM 689 N N . LEU A 1 91 ? 13.930 -6.543 -14.865 1.00 73.31 91 LEU A N 1
ATOM 690 C CA . LEU A 1 91 ? 13.016 -6.620 -13.720 1.00 73.31 91 LEU A CA 1
ATOM 691 C C . LEU A 1 91 ? 13.265 -7.865 -12.862 1.00 73.31 91 LEU A C 1
ATOM 693 O O . LEU A 1 91 ? 13.324 -7.757 -11.639 1.00 73.31 91 LEU A O 1
ATOM 697 N N . ILE A 1 92 ? 13.458 -9.034 -13.480 1.00 79.69 92 ILE A N 1
ATOM 698 C CA . ILE A 1 92 ? 13.785 -10.273 -12.759 1.00 79.69 92 ILE A CA 1
ATOM 699 C C . ILE A 1 92 ? 15.106 -10.116 -12.003 1.00 79.69 92 ILE A C 1
ATOM 701 O O . ILE A 1 92 ? 15.178 -10.469 -10.828 1.00 79.69 92 ILE A O 1
ATOM 705 N N . ILE A 1 93 ? 16.140 -9.566 -12.645 1.00 79.62 93 ILE A N 1
ATOM 706 C CA . ILE A 1 93 ? 17.445 -9.338 -12.013 1.00 79.62 93 ILE A CA 1
ATOM 707 C C . ILE A 1 93 ? 17.310 -8.383 -10.825 1.00 79.62 93 ILE A C 1
ATOM 709 O O . ILE A 1 93 ? 17.842 -8.677 -9.757 1.00 79.62 93 ILE A O 1
ATOM 713 N N . ILE A 1 94 ? 16.572 -7.280 -10.976 1.00 77.12 94 ILE A N 1
ATOM 714 C CA . ILE A 1 94 ? 16.329 -6.324 -9.889 1.00 77.12 94 ILE A CA 1
ATOM 715 C C . ILE A 1 94 ? 15.638 -7.024 -8.717 1.00 77.12 94 ILE A C 1
ATOM 717 O O . ILE A 1 94 ? 16.119 -6.922 -7.594 1.00 77.12 94 ILE A O 1
ATOM 721 N N . VAL A 1 95 ? 14.567 -7.787 -8.966 1.00 79.00 95 VAL A N 1
ATOM 722 C CA . VAL A 1 95 ? 13.859 -8.532 -7.910 1.00 79.00 95 VAL A CA 1
ATOM 723 C C . VAL A 1 95 ? 14.794 -9.519 -7.208 1.00 79.00 95 VAL A C 1
ATOM 725 O O . VAL A 1 95 ? 14.828 -9.558 -5.981 1.00 79.00 95 VAL A O 1
ATOM 728 N N . LEU A 1 96 ? 15.595 -10.282 -7.956 1.00 81.75 96 LEU A N 1
ATOM 729 C CA . LEU A 1 96 ? 16.549 -11.232 -7.377 1.00 81.75 96 LEU A CA 1
ATOM 730 C C . LEU A 1 96 ? 17.610 -10.542 -6.514 1.00 81.75 96 LEU A C 1
ATOM 732 O O . LEU A 1 96 ? 17.938 -11.043 -5.439 1.00 81.75 96 LEU A O 1
ATOM 736 N N . ILE A 1 97 ? 18.134 -9.398 -6.961 1.00 79.88 97 ILE A N 1
ATOM 737 C CA . ILE A 1 97 ? 19.103 -8.606 -6.196 1.00 79.88 97 ILE A CA 1
ATOM 738 C C . ILE A 1 97 ? 18.459 -8.062 -4.920 1.00 79.88 97 ILE A C 1
ATOM 740 O O . ILE A 1 97 ? 19.074 -8.160 -3.861 1.00 79.88 97 ILE A O 1
ATOM 744 N N . THR A 1 98 ? 17.231 -7.542 -4.990 1.00 77.00 98 THR A N 1
ATOM 745 C CA . THR A 1 98 ? 16.504 -7.023 -3.822 1.00 77.00 98 THR A CA 1
ATOM 746 C C . THR A 1 98 ? 16.251 -8.120 -2.790 1.00 77.00 98 THR A C 1
ATOM 748 O O . THR A 1 98 ? 16.612 -7.957 -1.628 1.00 77.00 98 THR A O 1
ATOM 751 N N . VAL A 1 99 ? 15.747 -9.284 -3.215 1.00 79.50 99 VAL A N 1
ATOM 752 C CA . VAL A 1 99 ? 15.544 -10.442 -2.326 1.00 79.50 99 VAL A CA 1
ATOM 753 C C . VAL A 1 99 ? 16.869 -10.926 -1.738 1.00 79.50 99 VAL A C 1
ATOM 755 O O . VAL A 1 99 ? 16.961 -11.229 -0.548 1.00 79.50 99 VAL A O 1
ATOM 758 N N . GLY A 1 100 ? 17.918 -11.002 -2.561 1.00 81.44 100 GLY A N 1
ATOM 759 C CA . GLY A 1 100 ? 19.256 -11.374 -2.109 1.00 81.44 100 GLY A CA 1
ATOM 760 C C . GLY A 1 100 ? 19.780 -10.411 -1.046 1.00 81.44 100 GLY A C 1
ATOM 761 O O . GLY A 1 100 ? 20.307 -10.846 -0.025 1.00 81.44 100 GLY A O 1
ATOM 762 N N . PHE A 1 101 ? 19.577 -9.112 -1.248 1.00 77.62 101 PHE A N 1
ATOM 763 C CA . PHE A 1 101 ? 19.961 -8.082 -0.298 1.00 77.62 101 PHE A CA 1
ATOM 764 C C . PHE A 1 101 ? 19.197 -8.203 1.024 1.00 77.62 101 PHE A C 1
ATOM 766 O O . PHE A 1 101 ? 19.822 -8.173 2.079 1.00 77.62 101 PHE A O 1
ATOM 773 N N . GLU A 1 102 ? 17.879 -8.409 0.987 1.00 76.12 102 GLU A N 1
ATOM 774 C CA . GLU A 1 102 ? 17.067 -8.636 2.191 1.00 76.12 102 GLU A CA 1
ATOM 775 C C . GLU A 1 102 ? 17.552 -9.858 2.978 1.00 76.12 102 GLU A C 1
ATOM 777 O O . GLU A 1 102 ? 17.707 -9.804 4.199 1.00 76.12 102 GLU A O 1
ATOM 782 N N . LYS A 1 103 ? 17.870 -10.958 2.281 1.00 79.12 103 LYS A N 1
ATOM 783 C CA . LYS A 1 103 ? 18.430 -12.162 2.910 1.00 79.12 103 LYS A CA 1
ATOM 784 C C . LYS A 1 103 ? 19.802 -11.907 3.526 1.00 79.12 103 LYS A C 1
ATOM 786 O O . LYS A 1 103 ? 20.062 -12.394 4.624 1.00 79.12 103 LYS A O 1
ATOM 791 N N . ILE A 1 104 ? 20.662 -11.147 2.849 1.00 80.94 104 ILE A N 1
ATOM 792 C CA . ILE A 1 104 ? 21.968 -10.749 3.387 1.00 80.94 104 ILE A CA 1
ATOM 793 C C . ILE A 1 104 ? 21.780 -9.859 4.617 1.00 80.94 104 ILE A C 1
ATOM 795 O O . ILE A 1 104 ? 22.438 -10.094 5.623 1.00 80.94 104 ILE A O 1
ATOM 799 N N . ALA A 1 105 ? 20.871 -8.885 4.578 1.00 71.94 105 ALA A N 1
ATOM 800 C CA . ALA A 1 105 ? 20.585 -8.005 5.706 1.00 71.94 105 ALA A CA 1
ATOM 801 C C . ALA A 1 105 ? 20.088 -8.793 6.928 1.00 71.94 105 ALA A C 1
ATOM 803 O O . ALA A 1 105 ? 20.583 -8.575 8.034 1.00 71.94 105 ALA A O 1
ATOM 804 N N . ALA A 1 106 ? 19.186 -9.759 6.724 1.00 75.38 106 ALA A N 1
ATOM 805 C CA . ALA A 1 106 ? 18.709 -10.653 7.778 1.00 75.38 106 ALA A CA 1
ATOM 806 C C . ALA A 1 106 ? 19.842 -11.519 8.352 1.00 75.38 106 ALA A C 1
ATOM 808 O O . ALA A 1 106 ? 20.047 -11.544 9.564 1.00 75.38 106 ALA A O 1
ATOM 809 N N . TYR A 1 107 ? 20.637 -12.155 7.487 1.00 80.88 107 TYR A N 1
ATOM 810 C CA . TYR A 1 107 ? 21.775 -12.978 7.904 1.00 80.88 107 TYR A CA 1
ATOM 811 C C . TYR A 1 107 ? 22.820 -12.169 8.683 1.00 80.88 107 TYR A C 1
ATOM 813 O O . TYR A 1 107 ? 23.303 -12.599 9.730 1.00 80.88 107 TYR A O 1
ATOM 821 N N . VAL A 1 108 ? 23.150 -10.968 8.198 1.00 76.00 108 VAL A N 1
ATOM 822 C CA . VAL A 1 108 ? 24.068 -10.062 8.887 1.00 76.00 108 VAL A CA 1
ATOM 823 C C . VAL A 1 108 ? 23.472 -9.671 10.232 1.00 76.00 108 VAL A C 1
ATOM 825 O O . VAL A 1 108 ? 24.165 -9.830 11.227 1.00 76.00 108 VAL A O 1
ATOM 828 N N . SER A 1 109 ? 22.200 -9.268 10.301 1.00 72.38 109 SER A N 1
ATOM 829 C CA . SER A 1 109 ? 21.531 -8.902 11.558 1.00 72.38 109 SER A CA 1
ATOM 830 C C . SER A 1 109 ? 21.490 -10.040 12.587 1.00 72.38 109 SER A C 1
ATOM 832 O O . SER A 1 109 ? 21.525 -9.773 13.786 1.00 72.38 109 SER A O 1
ATOM 834 N N . GLU A 1 110 ? 21.422 -11.300 12.160 1.00 79.94 110 GLU A N 1
ATOM 835 C CA . GLU A 1 110 ? 21.491 -12.458 13.062 1.00 79.94 110 GLU A CA 1
ATOM 836 C C . GLU A 1 110 ? 22.912 -12.727 13.578 1.00 79.94 110 GLU A C 1
ATOM 838 O O . GLU A 1 110 ? 23.077 -13.245 14.681 1.00 79.94 110 GLU A O 1
ATOM 843 N N . SER A 1 111 ? 23.936 -12.343 12.811 1.00 79.12 111 SER A N 1
ATOM 844 C CA . SER A 1 111 ? 25.348 -12.580 13.141 1.00 79.12 111 SER A CA 1
ATOM 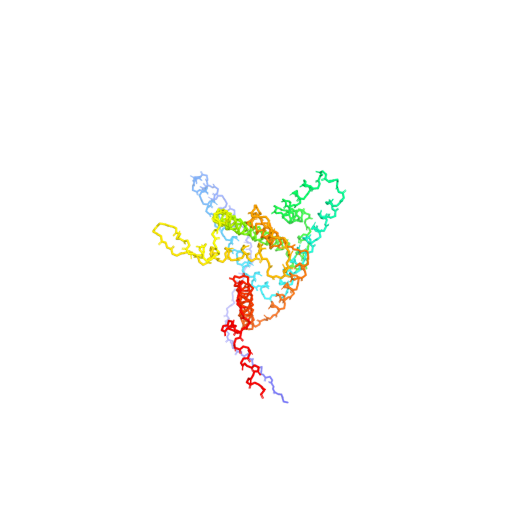845 C C . SER A 1 111 ? 25.982 -11.545 14.083 1.00 79.12 111 SER A C 1
ATOM 847 O O . SER A 1 111 ? 27.114 -11.748 14.524 1.00 79.12 111 SER A O 1
ATOM 849 N N . VAL A 1 112 ? 25.284 -10.445 14.393 1.00 77.69 112 VAL A N 1
ATOM 850 C CA . VAL A 1 112 ? 25.790 -9.348 15.242 1.00 77.69 112 VAL A CA 1
ATOM 851 C C . VAL A 1 112 ? 25.165 -9.361 16.638 1.00 77.69 112 VAL A C 1
ATOM 853 O O . VAL A 1 112 ? 24.015 -9.761 16.815 1.00 77.69 112 VAL A O 1
ATOM 856 N N . ASP A 1 113 ? 25.919 -8.876 17.629 1.00 73.19 113 ASP A N 1
ATOM 857 C CA . ASP A 1 113 ? 25.495 -8.795 19.032 1.00 73.19 113 ASP A CA 1
ATOM 858 C C . ASP A 1 113 ? 24.199 -7.986 19.199 1.00 73.19 113 ASP A C 1
ATOM 860 O O . ASP A 1 113 ? 24.000 -6.976 18.516 1.00 73.19 113 ASP A O 1
ATOM 864 N N . ASP A 1 114 ? 23.360 -8.365 20.173 1.00 73.56 114 ASP A N 1
ATOM 865 C CA . ASP A 1 114 ? 22.046 -7.748 20.448 1.00 73.56 114 ASP A CA 1
ATOM 866 C C . ASP A 1 114 ? 22.106 -6.224 20.642 1.00 73.56 114 ASP A C 1
ATOM 868 O O . ASP A 1 114 ? 21.154 -5.513 20.329 1.00 73.56 114 ASP A O 1
ATOM 872 N N . PHE A 1 115 ? 23.249 -5.706 21.095 1.00 63.66 115 PHE A N 1
ATOM 873 C CA . PHE A 1 115 ? 23.503 -4.271 21.215 1.00 63.66 115 PHE A CA 1
ATOM 874 C C . PHE A 1 115 ? 23.569 -3.547 19.856 1.00 63.66 115 PHE A C 1
ATOM 876 O O . PHE A 1 115 ? 23.165 -2.393 19.739 1.00 63.66 115 PHE A O 1
ATOM 883 N N . SER A 1 116 ? 24.078 -4.218 18.823 1.00 54.97 116 SER A N 1
ATOM 884 C CA . SER A 1 116 ? 24.324 -3.655 17.489 1.00 54.97 116 SER A CA 1
ATOM 885 C C . SER A 1 116 ? 23.216 -3.953 16.473 1.00 54.97 116 SER A C 1
ATOM 887 O O . SER A 1 116 ? 23.112 -3.245 15.470 1.00 54.97 116 SER A O 1
ATOM 889 N N . LYS A 1 117 ? 22.335 -4.925 16.757 1.00 68.31 117 LYS A N 1
ATOM 890 C CA . LYS A 1 117 ? 21.173 -5.261 15.913 1.00 68.31 117 LYS A CA 1
ATOM 891 C C . LYS A 1 117 ? 20.306 -4.051 15.540 1.00 68.31 117 LYS A C 1
ATOM 893 O O . LYS A 1 117 ? 20.050 -3.892 14.350 1.00 68.31 117 LYS A O 1
ATOM 898 N N . PRO A 1 118 ? 19.917 -3.148 16.469 1.00 69.69 118 PRO A N 1
ATOM 899 C CA . PRO A 1 118 ? 19.087 -1.991 16.121 1.00 69.69 118 PRO A CA 1
ATOM 900 C C . PRO A 1 118 ? 19.792 -1.020 15.168 1.00 69.69 118 PRO A C 1
ATOM 902 O O . PRO A 1 118 ? 19.157 -0.364 14.351 1.00 69.69 118 PRO A O 1
ATOM 905 N N . VAL A 1 119 ? 21.120 -0.921 15.265 1.00 66.62 119 VAL A N 1
ATOM 906 C CA . VAL A 1 119 ? 21.918 -0.048 14.398 1.00 66.62 119 VAL A CA 1
ATOM 907 C C . VAL A 1 119 ? 21.988 -0.634 12.992 1.00 66.62 119 VAL A C 1
ATOM 909 O O . VAL A 1 119 ? 21.820 0.089 12.016 1.00 66.62 119 VAL A O 1
ATOM 912 N N . VAL A 1 120 ? 22.197 -1.945 12.886 1.00 64.25 120 VAL A N 1
ATOM 913 C CA . VAL A 1 120 ? 22.306 -2.657 11.608 1.00 64.25 120 VAL A CA 1
ATOM 914 C C . VAL A 1 120 ? 20.968 -2.698 10.871 1.00 64.25 120 VAL A C 1
ATOM 916 O O . VAL A 1 120 ? 20.943 -2.468 9.664 1.00 64.25 120 VAL A O 1
ATOM 919 N N . THR A 1 121 ? 19.851 -2.894 11.574 1.00 67.50 121 THR A N 1
ATOM 920 C CA . THR A 1 121 ? 18.512 -2.854 10.965 1.00 67.50 121 THR A CA 1
ATOM 921 C C . THR A 1 121 ? 18.155 -1.463 10.454 1.00 67.50 121 THR A C 1
ATOM 923 O O . THR A 1 121 ? 17.673 -1.342 9.330 1.00 67.50 121 THR A O 1
ATOM 926 N N . VAL A 1 122 ? 18.453 -0.403 11.214 1.00 69.00 122 VAL A N 1
ATOM 927 C CA . VAL A 1 122 ? 18.276 0.981 10.745 1.00 69.00 122 VAL A CA 1
ATOM 928 C C . VAL A 1 122 ? 19.179 1.261 9.544 1.00 69.00 122 VAL A C 1
ATOM 930 O O . VAL A 1 122 ? 18.710 1.791 8.545 1.00 69.00 122 VAL A O 1
ATOM 933 N N . LEU A 1 123 ? 20.449 0.850 9.586 1.00 64.38 123 LEU A N 1
ATOM 934 C CA . LEU A 1 123 ? 21.400 1.093 8.500 1.00 64.38 123 LEU A CA 1
ATOM 935 C C . LEU A 1 123 ? 20.978 0.392 7.207 1.00 64.38 123 LEU A C 1
ATOM 937 O O . LEU A 1 123 ? 21.012 1.012 6.149 1.00 64.38 123 LEU A O 1
ATOM 941 N N . PHE A 1 124 ? 20.528 -0.863 7.279 1.00 68.81 124 PHE A N 1
ATOM 942 C CA . PHE A 1 124 ? 20.012 -1.571 6.110 1.00 68.81 124 PHE A CA 1
ATOM 943 C C . PHE A 1 124 ? 18.713 -0.968 5.594 1.00 68.81 124 PHE A C 1
ATOM 945 O O . PHE A 1 124 ? 18.594 -0.807 4.385 1.00 68.81 124 PHE A O 1
ATOM 952 N N . LYS A 1 125 ? 17.802 -0.559 6.484 1.00 69.25 125 LYS A N 1
ATOM 953 C CA . LYS A 1 125 ? 16.555 0.119 6.113 1.00 69.25 125 LYS A CA 1
ATOM 954 C C . LYS A 1 125 ? 16.835 1.426 5.363 1.00 69.25 125 LYS A C 1
ATOM 956 O O . LYS A 1 125 ? 16.276 1.645 4.292 1.00 69.25 125 LYS A O 1
ATOM 961 N N . GLU A 1 126 ? 17.771 2.240 5.846 1.00 65.38 126 GLU A N 1
ATOM 962 C CA . GLU A 1 126 ? 18.201 3.477 5.177 1.00 65.38 126 GLU A CA 1
ATOM 963 C C . GLU A 1 126 ? 18.978 3.203 3.868 1.00 65.38 126 GLU A C 1
ATOM 965 O O . GLU A 1 126 ? 18.775 3.894 2.869 1.00 65.38 126 GLU A O 1
ATOM 970 N N . LEU A 1 127 ? 19.818 2.157 3.811 1.00 59.25 127 LEU A N 1
ATOM 971 C CA . LEU A 1 127 ? 20.577 1.770 2.607 1.00 59.25 127 LEU A CA 1
ATOM 972 C C . LEU A 1 127 ? 19.666 1.241 1.482 1.00 59.25 127 LEU A C 1
ATOM 974 O O . LEU A 1 127 ? 19.889 1.549 0.305 1.00 59.25 127 LEU A O 1
ATOM 978 N N . THR A 1 128 ? 18.628 0.473 1.833 1.00 66.31 128 THR A N 1
ATOM 979 C CA . THR A 1 128 ? 17.593 0.016 0.891 1.00 66.31 128 THR A CA 1
ATOM 980 C C . THR A 1 128 ? 16.728 1.157 0.389 1.00 66.31 128 THR A C 1
ATOM 982 O O . THR A 1 128 ? 16.373 1.165 -0.786 1.00 66.31 128 THR A O 1
ATOM 985 N N . VAL A 1 129 ? 16.420 2.131 1.253 1.00 57.88 129 VAL A N 1
ATOM 986 C CA . VAL A 1 129 ? 15.579 3.284 0.908 1.00 57.88 129 VAL A CA 1
ATOM 987 C C . VAL A 1 129 ? 16.320 4.269 0.004 1.00 57.88 129 VAL A C 1
ATOM 989 O O . VAL A 1 129 ? 15.699 4.850 -0.884 1.00 57.88 129 VAL A O 1
ATOM 992 N N . LEU A 1 130 ? 17.631 4.463 0.194 1.00 58.75 130 LEU A N 1
ATOM 993 C CA . LEU A 1 130 ? 18.321 5.605 -0.411 1.00 58.75 130 LEU A CA 1
ATOM 994 C C . LEU A 1 130 ? 19.153 5.297 -1.658 1.00 58.75 130 LEU A C 1
ATOM 996 O O . LEU A 1 130 ? 19.375 6.208 -2.452 1.00 58.75 130 LEU A O 1
ATOM 1000 N N . GLY A 1 131 ? 19.608 4.065 -1.902 1.00 62.91 131 GLY A N 1
ATOM 1001 C CA . GLY A 1 131 ? 20.376 3.882 -3.133 1.00 62.91 131 GLY A CA 1
ATOM 1002 C C . GLY A 1 131 ? 21.199 2.633 -3.299 1.00 62.91 131 GLY A C 1
ATOM 1003 O O . GLY A 1 131 ? 22.161 2.698 -4.047 1.00 62.91 131 GLY A O 1
ATOM 1004 N N . PHE A 1 132 ? 20.887 1.498 -2.677 1.00 69.50 132 PHE A N 1
ATOM 1005 C CA . PHE A 1 132 ? 21.633 0.281 -3.012 1.00 69.50 132 PHE A CA 1
ATOM 1006 C C . PHE A 1 132 ? 21.520 -0.069 -4.509 1.00 69.50 132 PHE A C 1
ATOM 1008 O O . PHE A 1 132 ? 22.531 -0.329 -5.159 1.00 69.50 132 PHE A O 1
ATOM 1015 N N . ILE A 1 133 ? 20.319 0.047 -5.090 1.00 68.06 133 ILE A N 1
ATOM 1016 C CA . ILE A 1 133 ? 20.114 -0.103 -6.540 1.00 68.06 133 ILE A CA 1
ATOM 1017 C C . ILE A 1 133 ? 20.837 1.019 -7.303 1.00 68.06 133 ILE A C 1
ATOM 1019 O O . ILE A 1 133 ? 21.533 0.734 -8.269 1.00 68.06 133 ILE A O 1
ATOM 1023 N N . ALA A 1 134 ? 20.763 2.269 -6.834 1.00 66.62 134 ALA A N 1
ATOM 1024 C CA . ALA A 1 134 ? 21.457 3.416 -7.434 1.00 66.62 134 ALA A CA 1
ATOM 1025 C C . ALA A 1 134 ? 22.983 3.239 -7.469 1.00 66.62 134 ALA A C 1
ATOM 1027 O O . ALA A 1 134 ? 23.631 3.530 -8.468 1.00 66.62 134 ALA A O 1
ATOM 1028 N N . LEU A 1 135 ? 23.560 2.737 -6.377 1.00 69.06 135 LEU A N 1
ATOM 1029 C CA . LEU A 1 135 ? 24.982 2.474 -6.207 1.00 69.06 135 LEU A CA 1
ATOM 1030 C C . LEU A 1 135 ? 25.414 1.274 -7.038 1.00 69.06 135 LEU A C 1
ATOM 1032 O O . LEU A 1 135 ? 26.466 1.338 -7.662 1.00 69.06 135 LEU A O 1
ATOM 1036 N N . LEU A 1 136 ? 24.616 0.206 -7.093 1.00 67.62 136 LEU A N 1
ATOM 1037 C CA . LEU A 1 136 ? 24.889 -0.925 -7.976 1.00 67.62 136 LEU A CA 1
ATOM 1038 C C . LEU A 1 136 ? 24.830 -0.514 -9.446 1.00 67.62 136 LEU A C 1
ATOM 1040 O O . LEU A 1 136 ? 25.728 -0.874 -10.200 1.00 67.62 136 LEU A O 1
ATOM 1044 N N . VAL A 1 137 ? 23.833 0.275 -9.846 1.00 67.56 137 VAL A N 1
ATOM 1045 C CA . VAL A 1 137 ? 23.720 0.814 -11.208 1.00 67.56 137 VAL A CA 1
ATOM 1046 C C . VAL A 1 137 ? 24.894 1.746 -11.505 1.00 67.56 137 VAL A C 1
ATOM 1048 O O . VAL A 1 137 ? 25.572 1.565 -12.510 1.00 67.56 137 VAL A O 1
ATOM 1051 N N . PHE A 1 138 ? 25.233 2.661 -10.598 1.00 68.31 138 PHE A N 1
ATOM 1052 C CA . PHE A 1 138 ? 26.380 3.560 -10.739 1.00 68.31 138 PHE A CA 1
ATOM 1053 C C . PHE A 1 138 ? 27.716 2.805 -10.846 1.00 68.31 138 PHE A C 1
ATOM 1055 O O . PHE A 1 138 ? 28.544 3.112 -11.707 1.00 68.31 138 PHE A O 1
ATOM 1062 N N . MET A 1 139 ? 27.926 1.786 -10.009 1.00 66.81 139 MET A N 1
ATOM 1063 C CA . MET A 1 139 ? 29.107 0.919 -10.067 1.00 66.81 139 MET A CA 1
ATOM 1064 C C . MET A 1 139 ? 29.117 0.079 -11.350 1.00 66.81 139 MET A C 1
ATOM 1066 O O . MET A 1 139 ? 30.172 -0.117 -11.952 1.00 66.81 139 MET A O 1
ATOM 1070 N N . SER A 1 140 ? 27.953 -0.361 -11.826 1.00 67.19 140 SER A N 1
ATOM 1071 C CA . SER A 1 140 ? 27.806 -1.083 -13.091 1.00 67.19 140 SER A CA 1
ATOM 1072 C C . SER A 1 140 ? 28.177 -0.193 -14.286 1.00 67.19 140 SER A C 1
ATOM 1074 O O . SER A 1 140 ? 29.022 -0.565 -15.097 1.00 67.19 140 SER A O 1
ATOM 1076 N N . VAL A 1 141 ? 27.678 1.045 -14.341 1.00 68.81 141 VAL A N 1
ATOM 1077 C CA . VAL A 1 141 ? 28.046 2.025 -15.380 1.00 68.81 141 VAL A CA 1
ATOM 1078 C C . VAL A 1 141 ? 29.550 2.324 -15.354 1.00 68.81 141 VAL A C 1
ATOM 1080 O O . VAL A 1 141 ? 30.193 2.375 -16.400 1.00 68.81 141 VAL A O 1
ATOM 1083 N N . LYS A 1 142 ? 30.156 2.443 -14.166 1.00 74.94 142 LYS A N 1
ATOM 1084 C CA . LYS A 1 142 ? 31.606 2.664 -14.020 1.00 74.94 142 LYS A CA 1
ATOM 1085 C C . LYS A 1 142 ? 32.468 1.473 -14.441 1.00 74.94 142 LYS A C 1
ATOM 1087 O O . LYS A 1 142 ? 33.605 1.686 -14.853 1.00 74.94 142 LYS A O 1
ATOM 1092 N N . THR A 1 143 ? 31.958 0.247 -14.335 1.00 79.38 143 THR A N 1
ATOM 1093 C CA . THR A 1 143 ? 32.684 -0.970 -14.742 1.00 79.38 143 THR A CA 1
ATOM 1094 C C . THR A 1 143 ? 32.575 -1.257 -16.241 1.00 79.38 143 THR A C 1
ATOM 1096 O O . THR A 1 143 ? 33.308 -2.105 -16.742 1.00 79.38 143 THR A O 1
ATOM 1099 N N . GLY A 1 144 ? 31.703 -0.551 -16.972 1.00 74.25 144 GLY A N 1
ATOM 1100 C CA . GLY A 1 144 ? 31.525 -0.715 -18.419 1.00 74.25 144 GLY A CA 1
ATOM 1101 C C . GLY A 1 144 ? 30.847 -2.028 -18.829 1.00 74.25 144 GLY A C 1
ATOM 1102 O O . GLY A 1 144 ? 30.675 -2.277 -20.020 1.00 74.25 144 GLY A O 1
ATOM 1103 N N . LEU A 1 145 ? 30.426 -2.852 -17.862 1.00 74.75 145 LEU A N 1
ATOM 1104 C CA . LEU A 1 145 ? 29.683 -4.091 -18.104 1.00 74.75 145 LEU A CA 1
ATOM 1105 C C . LEU A 1 145 ? 28.364 -3.852 -18.863 1.00 74.75 145 LEU A C 1
ATOM 1107 O O . LEU A 1 145 ? 28.097 -4.601 -19.803 1.00 74.75 145 LEU A O 1
ATOM 1111 N N . PRO A 1 146 ? 27.562 -2.811 -18.548 1.00 69.88 146 PRO A N 1
ATOM 1112 C CA . PRO A 1 146 ? 26.345 -2.525 -19.298 1.00 69.88 146 PRO A CA 1
ATOM 1113 C C . PRO A 1 146 ? 26.619 -2.218 -20.765 1.00 69.88 146 PRO A C 1
ATOM 1115 O O . PRO A 1 146 ? 25.875 -2.687 -21.611 1.00 69.88 146 PRO A O 1
ATOM 1118 N N . SER A 1 147 ? 27.693 -1.492 -21.089 1.00 70.38 147 SER A N 1
ATOM 1119 C CA . SER A 1 147 ? 28.018 -1.173 -22.484 1.00 70.38 147 SER A CA 1
ATOM 1120 C C . SER A 1 147 ? 28.339 -2.421 -23.302 1.00 70.38 147 SER A C 1
ATOM 1122 O O . SER A 1 147 ? 27.895 -2.513 -24.439 1.00 70.38 147 SER A O 1
ATOM 1124 N N . GLN A 1 148 ? 29.031 -3.402 -22.710 1.00 77.81 148 GLN A N 1
ATOM 1125 C CA . GLN A 1 148 ? 29.330 -4.678 -23.374 1.00 77.81 148 GLN A CA 1
ATOM 1126 C C . GLN A 1 148 ? 28.056 -5.499 -23.615 1.00 77.81 148 GLN A C 1
ATOM 1128 O O . GLN A 1 148 ? 27.815 -5.972 -24.719 1.00 77.81 148 GLN A O 1
ATOM 1133 N N . ILE A 1 149 ? 27.194 -5.609 -22.600 1.00 74.25 149 ILE A N 1
ATOM 1134 C CA . ILE A 1 149 ? 25.919 -6.336 -22.712 1.00 74.25 149 ILE A CA 1
ATOM 1135 C C . ILE A 1 149 ? 24.965 -5.624 -23.687 1.00 74.25 149 ILE A C 1
ATOM 1137 O O . ILE A 1 149 ? 24.219 -6.270 -24.419 1.00 74.25 149 ILE A O 1
ATOM 1141 N N . SER A 1 150 ? 24.989 -4.291 -23.711 1.00 74.81 150 SER A N 1
ATOM 1142 C CA . SER A 1 150 ? 24.199 -3.476 -24.635 1.00 74.81 150 SER A CA 1
ATOM 1143 C C . SER A 1 150 ? 24.630 -3.693 -26.081 1.00 74.81 150 SER A C 1
ATOM 1145 O O . SER A 1 150 ? 23.781 -3.865 -26.950 1.00 74.81 150 SER A O 1
ATOM 1147 N N . GLU A 1 151 ? 25.938 -3.738 -26.337 1.00 77.25 151 GLU A N 1
ATOM 1148 C CA . GLU A 1 151 ? 26.480 -4.011 -27.667 1.00 77.25 151 GLU A CA 1
ATOM 1149 C C . GLU A 1 151 ? 26.095 -5.421 -28.148 1.00 77.25 151 GLU A C 1
ATOM 1151 O O . GLU A 1 151 ? 25.665 -5.577 -29.289 1.00 77.25 151 GLU A O 1
ATOM 1156 N N . ASP A 1 152 ? 26.104 -6.417 -27.258 1.00 76.81 152 ASP A N 1
ATOM 1157 C CA . ASP A 1 152 ? 25.695 -7.791 -27.581 1.00 76.81 152 ASP A CA 1
ATOM 1158 C C . ASP A 1 152 ? 24.180 -7.948 -27.837 1.00 76.81 152 ASP A C 1
ATOM 1160 O O . ASP A 1 152 ? 23.770 -8.745 -28.686 1.00 76.81 152 ASP A O 1
ATOM 1164 N N . ILE A 1 153 ? 23.324 -7.223 -27.105 1.00 72.81 153 ILE A N 1
ATOM 1165 C CA . ILE A 1 153 ? 21.857 -7.378 -27.186 1.00 72.81 153 ILE A CA 1
ATOM 1166 C C . ILE A 1 153 ? 21.230 -6.432 -28.217 1.00 72.81 153 ILE A C 1
ATOM 1168 O O . ILE A 1 153 ? 20.345 -6.843 -28.976 1.00 72.81 153 ILE A O 1
ATOM 1172 N N . PHE A 1 154 ? 21.662 -5.171 -28.227 1.00 69.88 154 PHE A N 1
ATOM 1173 C CA . PHE A 1 154 ? 21.067 -4.080 -29.003 1.00 69.88 154 PHE A CA 1
ATOM 1174 C C . PHE A 1 154 ? 21.952 -3.614 -30.166 1.00 69.88 154 PHE A C 1
ATOM 1176 O O . PHE A 1 154 ? 21.467 -2.906 -31.044 1.00 69.88 154 PHE A O 1
ATOM 1183 N N . GLY A 1 155 ? 23.226 -4.020 -30.215 1.00 73.38 155 GLY A N 1
ATOM 1184 C CA . GLY A 1 155 ? 24.175 -3.565 -31.238 1.00 73.38 155 GLY A CA 1
ATOM 1185 C C . GLY A 1 155 ? 24.714 -2.152 -31.001 1.00 73.38 155 GLY A C 1
ATOM 1186 O O . GLY A 1 155 ? 25.454 -1.630 -31.832 1.00 73.38 155 GLY A O 1
ATOM 1187 N N . THR A 1 156 ? 24.352 -1.522 -29.882 1.00 75.69 156 THR A N 1
ATOM 1188 C CA . THR A 1 156 ? 24.757 -0.163 -29.514 1.00 75.69 156 THR A CA 1
ATOM 1189 C C . THR A 1 156 ? 25.146 -0.113 -28.032 1.00 75.69 156 THR A C 1
ATOM 1191 O O . THR A 1 156 ? 24.469 -0.711 -27.196 1.00 75.69 156 THR A O 1
ATOM 1194 N N . PRO A 1 157 ? 26.223 0.600 -27.657 1.00 72.81 157 PRO A N 1
ATOM 1195 C CA . PRO A 1 157 ? 26.745 0.586 -26.286 1.00 72.81 157 PRO A CA 1
ATOM 1196 C C . PRO A 1 157 ? 26.000 1.508 -25.302 1.00 72.81 157 PRO A C 1
ATOM 1198 O O . PRO A 1 157 ? 26.263 1.438 -24.099 1.00 72.81 157 PRO A O 1
ATOM 1201 N N . SER A 1 158 ? 25.122 2.396 -25.785 1.00 72.81 158 SER A N 1
ATOM 1202 C CA . SER A 1 158 ? 24.470 3.446 -24.982 1.00 72.81 158 SER A CA 1
ATOM 1203 C C . SER A 1 158 ? 23.044 3.120 -24.532 1.00 72.81 158 SER A C 1
ATOM 1205 O O . SER A 1 158 ? 22.640 3.576 -23.467 1.00 72.81 158 SER A O 1
ATOM 1207 N N . GLU A 1 159 ? 22.301 2.317 -25.294 1.00 70.50 159 GLU A N 1
ATOM 1208 C CA . GLU A 1 159 ? 20.853 2.119 -25.094 1.00 70.50 159 GLU A CA 1
ATOM 1209 C C . GLU A 1 159 ? 20.516 1.505 -23.734 1.00 70.50 159 GLU A C 1
ATOM 1211 O O . GLU A 1 159 ? 19.613 1.959 -23.033 1.00 70.50 159 GLU A O 1
ATOM 1216 N N . LEU A 1 160 ? 21.272 0.487 -23.309 1.00 71.31 160 LEU A N 1
ATOM 1217 C CA . LEU A 1 160 ? 21.028 -0.154 -22.020 1.00 71.31 160 LEU A CA 1
ATOM 1218 C C . LEU A 1 160 ? 21.253 0.812 -20.853 1.00 71.31 160 LEU A C 1
ATOM 1220 O O . LEU A 1 160 ? 20.507 0.768 -19.879 1.00 71.31 160 LEU A O 1
ATOM 1224 N N . ILE A 1 161 ? 22.265 1.679 -20.950 1.00 74.50 161 ILE A N 1
ATOM 1225 C CA . ILE A 1 161 ? 22.577 2.666 -19.908 1.00 74.50 161 ILE A CA 1
ATOM 1226 C C . ILE A 1 161 ? 21.439 3.682 -19.795 1.00 74.50 161 ILE A C 1
ATOM 1228 O O . ILE A 1 161 ? 20.997 3.965 -18.686 1.00 74.50 161 ILE A O 1
ATOM 1232 N N . GLU A 1 162 ? 20.918 4.162 -20.924 1.00 73.06 162 GLU A N 1
ATOM 1233 C CA . GLU A 1 162 ? 19.801 5.110 -20.941 1.00 73.06 162 GLU A CA 1
ATOM 1234 C C . GLU A 1 162 ? 18.518 4.498 -20.348 1.00 73.06 162 GLU A C 1
ATOM 1236 O O . GLU A 1 162 ? 17.888 5.110 -19.483 1.00 73.06 162 GLU A O 1
ATOM 1241 N N . MET A 1 163 ? 18.183 3.249 -20.701 1.00 72.06 163 MET A N 1
ATOM 1242 C CA . MET A 1 163 ? 17.052 2.527 -20.094 1.00 72.06 163 MET A CA 1
ATOM 1243 C C . MET A 1 163 ? 17.227 2.314 -18.584 1.00 72.06 163 MET A C 1
ATOM 1245 O O . MET A 1 163 ? 16.250 2.366 -17.830 1.00 72.06 163 MET A O 1
ATOM 1249 N N . PHE A 1 164 ? 18.458 2.067 -18.123 1.00 74.06 164 PHE A N 1
ATOM 1250 C CA . PHE A 1 164 ? 18.758 1.958 -16.696 1.00 74.06 164 PHE A CA 1
ATOM 1251 C C . PHE A 1 164 ? 18.565 3.288 -15.969 1.00 74.06 164 PHE A C 1
ATOM 1253 O O . PHE A 1 164 ? 17.959 3.292 -14.896 1.00 74.06 164 PHE A O 1
ATOM 1260 N N . ASP A 1 165 ? 19.033 4.397 -16.543 1.00 74.19 165 ASP A N 1
ATOM 1261 C CA . ASP A 1 165 ? 18.880 5.732 -15.962 1.00 74.19 165 ASP A CA 1
ATOM 1262 C C . ASP A 1 165 ? 17.397 6.125 -15.853 1.00 74.19 165 ASP A C 1
ATOM 1264 O O . ASP A 1 165 ? 16.950 6.574 -14.792 1.00 74.19 165 ASP A O 1
ATOM 1268 N N . GLU A 1 166 ? 16.601 5.878 -16.900 1.00 76.25 166 GLU A N 1
ATOM 1269 C CA . GLU A 1 166 ? 15.154 6.123 -16.882 1.00 76.25 166 GLU A CA 1
ATOM 1270 C C . GLU A 1 166 ? 14.442 5.241 -15.843 1.00 76.25 166 GLU A C 1
ATOM 1272 O O . GLU A 1 166 ? 13.675 5.742 -15.012 1.00 76.25 166 GLU A O 1
ATOM 1277 N N . THR A 1 167 ? 14.751 3.938 -15.820 1.00 72.81 167 THR A N 1
ATOM 1278 C CA . THR A 1 167 ? 14.187 2.987 -14.845 1.00 72.81 167 THR A CA 1
ATOM 1279 C C . THR A 1 167 ? 14.538 3.386 -13.413 1.00 72.81 167 THR A C 1
ATOM 1281 O O . THR A 1 167 ? 13.699 3.297 -12.516 1.00 72.81 167 THR A O 1
ATOM 1284 N N . HIS A 1 168 ? 15.765 3.850 -13.179 1.00 74.75 168 HIS A N 1
ATOM 1285 C CA . HIS A 1 168 ? 16.226 4.277 -11.866 1.00 74.75 168 HIS A CA 1
ATOM 1286 C C . HIS A 1 168 ? 15.494 5.535 -11.377 1.00 74.75 168 HIS A C 1
ATOM 1288 O O . HIS A 1 168 ? 15.024 5.563 -10.238 1.00 74.75 168 HIS A O 1
ATOM 1294 N N . ILE A 1 169 ? 15.357 6.562 -12.224 1.00 76.12 169 ILE A N 1
ATOM 1295 C CA . ILE A 1 169 ? 14.614 7.784 -11.876 1.00 76.12 169 ILE A CA 1
ATOM 1296 C C . ILE A 1 169 ? 13.144 7.452 -11.590 1.00 76.12 169 ILE A C 1
ATOM 1298 O O . ILE A 1 169 ? 12.576 7.951 -10.614 1.00 76.12 169 ILE A O 1
ATOM 1302 N N . LEU A 1 170 ? 12.538 6.575 -12.395 1.00 76.88 170 LEU A N 1
ATOM 1303 C CA . LEU A 1 170 ? 11.176 6.098 -12.171 1.00 76.88 170 LEU A CA 1
ATOM 1304 C C . LEU A 1 170 ? 11.047 5.358 -10.831 1.00 76.88 170 LEU A C 1
ATOM 1306 O O . LEU A 1 170 ? 10.130 5.646 -10.063 1.00 76.88 170 LEU A O 1
ATOM 1310 N N . LEU A 1 171 ? 11.972 4.444 -10.521 1.00 74.88 171 LEU A N 1
ATOM 1311 C CA . LEU A 1 171 ? 11.995 3.712 -9.252 1.00 74.88 171 LEU A CA 1
ATOM 1312 C C . LEU A 1 171 ? 12.121 4.673 -8.067 1.00 74.88 171 LEU A C 1
ATOM 1314 O O . LEU A 1 171 ? 11.358 4.559 -7.108 1.00 74.88 171 LEU A O 1
ATOM 1318 N N . PHE A 1 172 ? 13.020 5.655 -8.150 1.00 74.06 172 PHE A N 1
ATOM 1319 C CA . PHE A 1 172 ? 13.157 6.693 -7.130 1.00 74.06 172 PHE A CA 1
ATOM 1320 C C . PHE A 1 172 ? 11.840 7.448 -6.915 1.00 74.06 172 PHE A C 1
ATOM 1322 O O . PHE A 1 172 ? 11.402 7.629 -5.779 1.00 74.06 172 PHE A O 1
ATOM 1329 N N . PHE A 1 173 ? 11.162 7.836 -7.997 1.00 77.00 173 PHE A N 1
ATOM 1330 C CA . PHE A 1 173 ? 9.870 8.511 -7.909 1.00 77.00 173 PHE A CA 1
ATOM 1331 C C . PHE A 1 173 ? 8.791 7.633 -7.258 1.00 77.00 173 PHE A C 1
ATOM 1333 O O . PHE A 1 173 ? 8.053 8.113 -6.397 1.00 77.00 173 PHE A O 1
ATOM 1340 N N . ILE A 1 174 ? 8.731 6.342 -7.603 1.00 78.50 174 ILE A N 1
ATOM 1341 C CA . ILE A 1 174 ? 7.814 5.374 -6.982 1.00 78.50 174 ILE A CA 1
ATOM 1342 C C . ILE A 1 174 ? 8.073 5.274 -5.475 1.00 78.50 174 ILE A C 1
ATOM 1344 O O . ILE A 1 174 ? 7.124 5.327 -4.694 1.00 78.50 174 ILE A O 1
ATOM 1348 N N . VAL A 1 175 ? 9.338 5.187 -5.051 1.00 76.81 175 VAL A N 1
ATOM 1349 C CA . VAL A 1 175 ? 9.706 5.139 -3.626 1.00 76.81 175 VAL A CA 1
ATOM 1350 C C . VAL A 1 175 ? 9.299 6.429 -2.911 1.00 76.81 175 VAL A C 1
ATOM 1352 O O . VAL A 1 175 ? 8.705 6.366 -1.837 1.00 76.81 175 VAL A O 1
ATOM 1355 N N . VAL A 1 176 ? 9.537 7.600 -3.508 1.00 75.50 176 VAL A N 1
ATOM 1356 C CA . VAL A 1 176 ? 9.113 8.887 -2.928 1.00 75.50 176 VAL A CA 1
ATOM 1357 C C . VAL A 1 176 ? 7.592 8.948 -2.771 1.00 75.50 176 VAL A C 1
ATOM 1359 O O . VAL A 1 176 ? 7.101 9.304 -1.698 1.00 75.50 176 VAL A O 1
ATOM 1362 N N . LEU A 1 177 ? 6.832 8.565 -3.801 1.00 75.75 177 LEU A N 1
ATOM 1363 C CA . LEU A 1 177 ? 5.371 8.500 -3.724 1.00 75.75 177 LEU A CA 1
ATOM 1364 C C . LEU A 1 177 ? 4.898 7.517 -2.650 1.00 75.75 177 LEU A C 1
ATOM 1366 O O . LEU A 1 177 ? 3.978 7.834 -1.895 1.00 75.75 177 LEU A O 1
ATOM 1370 N N . PHE A 1 178 ? 5.542 6.355 -2.548 1.00 77.31 178 PHE A N 1
ATOM 1371 C CA . PHE A 1 178 ? 5.251 5.362 -1.521 1.00 77.31 178 PHE A CA 1
ATOM 1372 C C . PHE A 1 178 ? 5.493 5.917 -0.112 1.00 77.31 178 PHE A C 1
ATOM 1374 O O . PHE A 1 178 ? 4.612 5.813 0.738 1.00 77.31 178 PHE A O 1
ATOM 1381 N N . VAL A 1 179 ? 6.622 6.590 0.131 1.00 74.69 179 VAL A N 1
ATOM 1382 C CA . VAL A 1 179 ? 6.926 7.229 1.424 1.00 74.69 179 VAL A CA 1
ATOM 1383 C C . VAL A 1 179 ? 5.882 8.290 1.776 1.00 74.69 179 VAL A C 1
ATOM 1385 O O . VAL A 1 179 ? 5.390 8.323 2.905 1.00 74.69 179 VAL A O 1
ATOM 1388 N N . VAL A 1 180 ? 5.488 9.132 0.816 1.00 74.31 180 VAL A N 1
ATOM 1389 C CA . VAL A 1 180 ? 4.419 10.125 1.017 1.00 74.31 180 VAL A CA 1
ATOM 1390 C C . VAL A 1 180 ? 3.094 9.438 1.354 1.00 74.31 180 VAL A C 1
ATOM 1392 O O . VAL A 1 180 ? 2.407 9.857 2.287 1.00 74.31 180 VAL A O 1
ATOM 1395 N N . MET A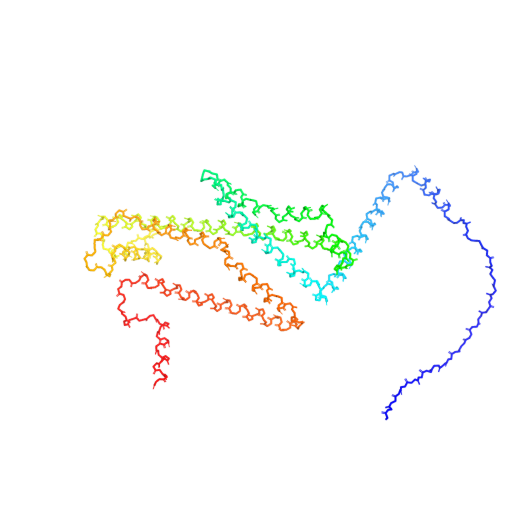 1 181 ? 2.744 8.365 0.645 1.00 80.00 181 MET A N 1
ATOM 1396 C CA . MET A 1 181 ? 1.534 7.585 0.896 1.00 80.00 181 MET A CA 1
ATOM 1397 C C . MET A 1 181 ? 1.543 6.962 2.298 1.00 80.00 181 MET A C 1
ATOM 1399 O O . MET A 1 181 ? 0.559 7.098 3.026 1.00 80.00 181 MET A O 1
ATOM 1403 N N . VAL A 1 182 ? 2.640 6.326 2.717 1.00 76.94 182 VAL A N 1
ATOM 1404 C CA . VAL A 1 182 ? 2.790 5.761 4.069 1.00 76.94 182 VAL A CA 1
ATOM 1405 C C . VAL A 1 182 ? 2.694 6.861 5.126 1.00 76.94 182 VAL A C 1
ATOM 1407 O O . VAL A 1 182 ? 1.988 6.690 6.116 1.00 76.94 182 VAL A O 1
ATOM 1410 N N . ALA A 1 183 ? 3.305 8.027 4.900 1.00 70.31 183 ALA A N 1
ATOM 1411 C CA . ALA A 1 183 ? 3.216 9.162 5.818 1.00 70.31 183 ALA A CA 1
ATOM 1412 C C . ALA A 1 183 ? 1.781 9.702 5.962 1.00 70.31 183 ALA A C 1
ATOM 1414 O O . ALA A 1 183 ? 1.360 10.058 7.064 1.00 70.31 183 ALA A O 1
ATOM 1415 N N . ILE A 1 184 ? 1.010 9.756 4.869 1.00 79.19 184 ILE A N 1
ATOM 1416 C CA . ILE A 1 184 ? -0.415 10.119 4.911 1.00 79.19 184 ILE A CA 1
ATOM 1417 C C . ILE A 1 184 ? -1.202 9.074 5.708 1.00 79.19 184 ILE A C 1
ATOM 1419 O O . ILE A 1 184 ? -1.953 9.449 6.609 1.00 79.19 184 ILE A O 1
ATOM 1423 N N . ASN A 1 185 ? -1.000 7.783 5.427 1.00 78.00 185 ASN A N 1
ATOM 1424 C CA . ASN A 1 185 ? -1.670 6.706 6.156 1.00 78.00 185 ASN A CA 1
ATOM 1425 C C . ASN A 1 185 ? -1.335 6.740 7.652 1.00 78.00 185 ASN A C 1
ATOM 1427 O O . ASN A 1 185 ? -2.245 6.630 8.467 1.00 78.00 185 ASN A O 1
ATOM 1431 N N . LEU A 1 186 ? -0.075 6.985 8.024 1.00 74.94 186 LEU A N 1
ATOM 1432 C CA . LEU A 1 186 ? 0.343 7.096 9.421 1.00 74.94 186 LEU A CA 1
ATOM 1433 C C . LEU A 1 186 ? -0.322 8.286 10.128 1.00 74.94 186 LEU A C 1
ATOM 1435 O O . LEU A 1 186 ? -0.719 8.171 11.285 1.00 74.94 186 LEU A O 1
ATOM 1439 N N . ARG A 1 187 ? -0.502 9.423 9.438 1.00 74.88 187 ARG A N 1
ATOM 1440 C CA . ARG A 1 187 ? -1.249 10.560 10.001 1.00 74.88 187 ARG A CA 1
ATOM 1441 C C . ARG A 1 187 ? -2.716 10.226 10.239 1.00 74.88 187 ARG A C 1
ATOM 1443 O O . ARG A 1 187 ? -3.232 10.543 11.307 1.00 74.88 187 ARG A O 1
ATOM 1450 N N . VAL A 1 188 ? -3.378 9.600 9.264 1.00 83.00 188 VAL A N 1
ATOM 1451 C CA . VAL A 1 188 ? -4.776 9.160 9.413 1.00 83.00 188 VAL A CA 1
ATOM 1452 C C . VAL A 1 188 ? -4.886 8.154 10.558 1.00 83.00 188 VAL A C 1
ATOM 1454 O O . VAL A 1 188 ? -5.748 8.300 11.419 1.00 83.00 188 VAL A O 1
ATOM 1457 N N . PHE A 1 189 ? -3.967 7.191 10.612 1.00 79.75 189 PHE A N 1
ATOM 1458 C CA . PHE A 1 189 ? -3.890 6.182 11.660 1.00 79.75 189 PHE A CA 1
ATOM 1459 C C . PHE A 1 189 ? -3.726 6.796 13.056 1.00 79.75 189 PHE A C 1
ATOM 1461 O O . PHE A 1 189 ? -4.506 6.485 13.953 1.00 79.75 189 PHE A O 1
ATOM 1468 N N . SER A 1 190 ? -2.778 7.722 13.234 1.00 78.88 190 SER A N 1
ATOM 1469 C CA . SER A 1 190 ? -2.591 8.434 14.505 1.00 78.88 190 SER A CA 1
ATOM 1470 C C . SER A 1 190 ? -3.856 9.186 14.919 1.00 78.88 190 SER A C 1
ATOM 1472 O O . SER A 1 190 ? -4.247 9.123 16.079 1.00 78.88 190 SER A O 1
ATOM 1474 N N . GLY A 1 191 ? -4.530 9.842 13.967 1.00 82.56 191 GLY A N 1
ATOM 1475 C CA . GLY A 1 191 ? -5.790 10.533 14.235 1.00 82.56 191 GLY A CA 1
ATOM 1476 C C . GLY A 1 191 ? -6.876 9.591 14.759 1.00 82.56 191 GLY A C 1
ATOM 1477 O O . GLY A 1 191 ? -7.523 9.896 15.756 1.00 82.56 191 GLY A O 1
ATOM 1478 N N . VAL A 1 192 ? -7.033 8.414 14.145 1.00 86.44 192 VAL A N 1
ATOM 1479 C CA . VAL A 1 192 ? -7.988 7.387 14.599 1.00 86.44 192 VAL A CA 1
ATOM 1480 C C . VAL A 1 192 ? -7.635 6.870 16.002 1.00 86.44 192 VAL A C 1
ATOM 1482 O O . VAL A 1 192 ? -8.515 6.720 16.850 1.00 86.44 192 VAL A O 1
ATOM 1485 N N . CYS A 1 193 ? -6.350 6.651 16.283 1.00 86.06 193 CYS A N 1
ATOM 1486 C CA . CYS A 1 193 ? -5.866 6.229 17.597 1.00 86.06 193 CYS A CA 1
ATOM 1487 C C . CYS A 1 193 ? -6.171 7.258 18.700 1.00 86.06 193 CYS A C 1
ATOM 1489 O O . CYS A 1 193 ? -6.575 6.877 19.804 1.00 86.06 193 CYS A O 1
ATOM 1491 N N . ASP A 1 194 ? -6.011 8.549 18.409 1.00 85.69 194 ASP A N 1
ATOM 1492 C CA . ASP A 1 194 ? -6.335 9.635 19.341 1.00 85.69 194 ASP A CA 1
ATOM 1493 C C . ASP A 1 194 ? -7.848 9.714 19.608 1.00 85.69 194 ASP A C 1
ATOM 1495 O O . ASP A 1 194 ? -8.290 9.942 20.740 1.00 85.69 194 ASP A O 1
ATOM 1499 N N . GLU A 1 195 ? -8.671 9.474 18.582 1.00 90.56 195 GLU A N 1
ATOM 1500 C CA . GLU A 1 195 ? -10.124 9.395 18.735 1.00 90.56 195 GLU A CA 1
ATOM 1501 C C . GLU A 1 195 ? -10.550 8.234 19.634 1.00 90.56 195 GLU A C 1
ATOM 1503 O O . GLU A 1 195 ? -11.378 8.437 20.527 1.00 90.56 195 GLU A O 1
ATOM 1508 N N . TRP A 1 196 ? -9.961 7.048 19.454 1.00 92.69 196 TRP A N 1
ATOM 1509 C CA . TRP A 1 196 ? -10.230 5.885 20.302 1.00 92.69 196 TRP A CA 1
ATOM 1510 C C . TRP A 1 196 ? -9.877 6.138 21.761 1.00 92.69 196 TRP A C 1
ATOM 1512 O O . TRP A 1 196 ? -10.666 5.798 22.637 1.00 92.69 196 TRP A O 1
ATOM 1522 N N . GLU A 1 197 ? -8.740 6.774 22.039 1.00 91.62 197 GLU A N 1
ATOM 1523 C CA . GLU A 1 197 ? -8.355 7.135 23.407 1.00 91.62 197 GLU A CA 1
ATOM 1524 C C . GLU A 1 197 ? -9.363 8.097 24.043 1.00 91.62 197 GLU A C 1
ATOM 1526 O O . GLU A 1 197 ? -9.804 7.895 25.177 1.00 91.62 197 GLU A O 1
ATOM 1531 N N . ARG A 1 198 ? -9.816 9.104 23.289 1.00 91.75 198 ARG A N 1
ATOM 1532 C CA . ARG A 1 198 ? -10.864 10.018 23.753 1.00 91.75 198 ARG A CA 1
ATOM 1533 C C . ARG A 1 198 ? -12.176 9.284 24.037 1.00 91.75 198 ARG A C 1
ATOM 1535 O O . ARG A 1 198 ? -12.829 9.575 25.039 1.00 91.75 198 ARG A O 1
ATOM 1542 N N . TRP A 1 199 ? -12.583 8.353 23.175 1.00 92.31 199 TRP A N 1
ATOM 1543 C CA . TRP A 1 199 ? -13.793 7.554 23.391 1.00 92.31 199 TRP A CA 1
ATOM 1544 C C . TRP A 1 199 ? -13.645 6.603 24.582 1.00 92.31 199 TRP A C 1
ATOM 1546 O O . TRP A 1 199 ? -14.594 6.448 25.349 1.00 92.31 199 TRP A O 1
ATOM 1556 N N . ASP A 1 200 ? -12.464 6.025 24.800 1.00 92.69 200 ASP A N 1
ATOM 1557 C CA . ASP A 1 200 ? -12.195 5.143 25.937 1.00 92.69 200 ASP A CA 1
ATOM 1558 C C . ASP A 1 200 ? -12.274 5.872 27.276 1.00 92.69 200 ASP A C 1
ATOM 1560 O O . ASP A 1 200 ? -12.843 5.346 28.234 1.00 92.69 200 ASP A O 1
ATOM 1564 N N . LEU A 1 201 ? -11.776 7.111 27.335 1.00 91.19 201 LEU A N 1
ATOM 1565 C CA . LEU A 1 201 ? -11.892 7.963 28.519 1.00 91.19 201 LEU A CA 1
ATOM 1566 C C . LEU A 1 201 ? -13.361 8.247 28.862 1.00 91.19 201 LEU A C 1
ATOM 1568 O O . LEU A 1 201 ? -13.756 8.095 30.019 1.00 91.19 201 LEU A O 1
ATOM 1572 N N . ILE A 1 202 ? -14.181 8.588 27.860 1.00 89.62 202 ILE A N 1
ATOM 1573 C CA . ILE A 1 202 ? -15.626 8.817 28.038 1.00 89.62 202 ILE A CA 1
ATOM 1574 C C . ILE A 1 202 ? -16.319 7.535 28.519 1.00 89.62 202 ILE A C 1
ATOM 1576 O O . ILE A 1 202 ? -17.113 7.574 29.460 1.00 89.62 202 ILE A O 1
ATOM 1580 N N . ALA A 1 203 ? -16.005 6.393 27.899 1.00 89.25 203 ALA A N 1
ATOM 1581 C CA . ALA A 1 203 ? -16.583 5.104 28.266 1.00 89.25 203 ALA A CA 1
ATOM 1582 C C . ALA A 1 203 ? -16.219 4.699 29.702 1.00 89.25 203 ALA A C 1
ATOM 1584 O O . ALA A 1 203 ? -17.076 4.253 30.465 1.00 89.25 203 ALA A O 1
ATOM 1585 N N . THR A 1 204 ? -14.955 4.889 30.078 1.00 89.31 204 THR A N 1
ATOM 1586 C CA . THR A 1 204 ? -14.427 4.537 31.399 1.00 89.31 204 THR A CA 1
ATOM 1587 C C . THR A 1 204 ? -15.016 5.424 32.496 1.00 89.31 204 THR A C 1
ATOM 1589 O O . THR A 1 204 ? -15.369 4.916 33.559 1.00 89.31 204 THR A O 1
ATOM 1592 N N . ASP A 1 205 ? -15.160 6.732 32.261 1.00 88.81 205 ASP A N 1
ATOM 1593 C CA . ASP A 1 205 ? -15.801 7.649 33.215 1.00 88.81 205 ASP A CA 1
ATOM 1594 C C . ASP A 1 205 ? -17.287 7.311 33.420 1.00 88.81 205 ASP A C 1
ATOM 1596 O O . ASP A 1 205 ? -17.764 7.211 34.552 1.00 88.81 205 ASP A O 1
ATOM 1600 N N . ALA A 1 206 ? -18.014 7.027 32.337 1.00 87.19 206 ALA A N 1
ATOM 1601 C CA . ALA A 1 206 ? -19.410 6.608 32.416 1.00 87.19 206 ALA A CA 1
ATOM 1602 C C . ALA A 1 206 ? -19.588 5.265 33.153 1.00 87.19 206 ALA A C 1
ATOM 1604 O O . ALA A 1 206 ? -20.514 5.126 33.955 1.00 87.19 206 ALA A O 1
ATOM 1605 N N . GLU A 1 207 ? -18.699 4.290 32.935 1.00 85.94 207 GLU A N 1
ATOM 1606 C CA . GLU A 1 207 ? -18.749 3.002 33.640 1.00 85.94 207 GLU A CA 1
ATOM 1607 C C . GLU A 1 207 ? -18.395 3.151 35.129 1.00 85.94 207 GLU A C 1
ATOM 1609 O O . GLU A 1 207 ? -19.052 2.540 35.973 1.00 85.94 207 GLU A O 1
ATOM 1614 N N . LYS A 1 208 ? -17.441 4.027 35.482 1.00 87.56 208 LYS A N 1
ATOM 1615 C CA . LYS A 1 208 ? -17.151 4.395 36.884 1.00 87.56 208 LYS A CA 1
ATOM 1616 C C . LYS A 1 208 ? -18.346 5.055 37.576 1.00 87.56 208 LYS A C 1
ATOM 1618 O O . LYS A 1 208 ? -18.538 4.856 38.772 1.00 87.56 208 LYS A O 1
ATOM 1623 N N . GLN A 1 209 ? -19.166 5.794 36.830 1.00 87.88 209 GLN A N 1
ATOM 1624 C CA . GLN A 1 209 ? -20.437 6.359 37.304 1.00 87.88 209 GLN A CA 1
ATOM 1625 C C . GLN A 1 209 ? -21.569 5.318 37.392 1.00 87.88 209 GLN A C 1
ATOM 1627 O O . GLN A 1 209 ? -22.673 5.656 37.813 1.00 87.88 209 GLN A O 1
ATOM 1632 N N . GLY A 1 210 ? -21.322 4.063 37.003 1.00 85.06 210 GLY A N 1
ATOM 1633 C CA . GLY A 1 210 ? -22.309 2.984 37.039 1.00 85.06 210 GLY A CA 1
ATOM 1634 C C . GLY A 1 210 ? -23.339 3.028 35.910 1.00 85.06 210 GLY A C 1
ATOM 1635 O O . GLY A 1 210 ? -24.352 2.335 36.006 1.00 85.06 210 GLY A O 1
ATOM 1636 N N . LYS A 1 211 ? -23.102 3.816 34.851 1.00 86.88 211 LYS A N 1
ATOM 1637 C CA . LYS A 1 211 ? -24.035 3.936 33.723 1.00 86.88 211 LYS A CA 1
ATOM 1638 C C . LYS A 1 211 ? -24.109 2.647 32.911 1.00 86.88 211 LYS A C 1
ATOM 1640 O O . LYS A 1 211 ? -23.105 1.958 32.703 1.00 86.88 211 LYS A O 1
ATOM 1645 N N . SER A 1 212 ? -25.305 2.319 32.433 1.00 84.12 212 SER A N 1
ATOM 1646 C CA . SER A 1 212 ? -25.525 1.153 31.569 1.00 84.12 212 SER A CA 1
ATOM 1647 C C . SER A 1 212 ? -25.080 1.416 30.118 1.00 84.12 212 SER A C 1
ATOM 1649 O O . SER A 1 212 ? -24.891 2.560 29.707 1.00 84.12 212 SER A O 1
ATOM 1651 N N . LEU A 1 213 ? -24.914 0.356 29.311 1.00 81.06 213 LEU A N 1
ATOM 1652 C CA . LEU A 1 213 ? -24.554 0.491 27.888 1.00 81.06 213 LEU A CA 1
ATOM 1653 C C . LEU A 1 213 ? -25.617 1.275 27.097 1.00 81.06 213 LEU A C 1
ATOM 1655 O O . LEU A 1 213 ? -25.271 2.048 26.203 1.00 81.06 213 LEU A O 1
ATOM 1659 N N . GLU A 1 214 ? -26.897 1.090 27.433 1.00 81.75 214 GLU A N 1
ATOM 1660 C CA . GLU A 1 214 ? -28.004 1.824 26.813 1.00 81.75 214 GLU A CA 1
ATOM 1661 C C . GLU A 1 214 ? -27.893 3.320 27.112 1.00 81.75 214 GLU A C 1
ATOM 1663 O O . GLU A 1 214 ? -27.945 4.135 26.193 1.00 81.75 214 GLU A O 1
ATOM 1668 N N . GLU A 1 215 ? -27.620 3.678 28.369 1.00 82.19 215 GLU A N 1
ATOM 1669 C CA . GLU A 1 215 ? -27.405 5.068 28.778 1.00 82.19 215 GLU A CA 1
ATOM 1670 C C . GLU A 1 215 ? -26.204 5.687 28.053 1.00 82.19 215 GLU A C 1
ATOM 1672 O O . GLU A 1 215 ? -26.319 6.786 27.512 1.00 82.19 215 GLU A O 1
ATOM 1677 N N . LEU A 1 216 ? -25.090 4.954 27.950 1.00 78.38 216 LEU A N 1
ATOM 1678 C CA . LEU A 1 216 ? -23.886 5.340 27.202 1.00 78.38 216 LEU A CA 1
ATOM 1679 C C . LEU A 1 216 ? -24.170 5.659 25.728 1.00 78.38 216 LEU A C 1
ATOM 1681 O O . LEU A 1 216 ? -23.667 6.647 25.195 1.00 78.38 216 LEU A O 1
ATOM 1685 N N . CYS A 1 217 ? -25.010 4.856 25.072 1.00 76.81 217 CYS A N 1
ATOM 1686 C CA . CYS A 1 217 ? -25.384 5.055 23.670 1.00 76.81 217 CYS A CA 1
ATOM 1687 C C . CYS A 1 217 ? -26.368 6.218 23.457 1.00 76.81 217 CYS A C 1
ATOM 1689 O O . CYS A 1 217 ? -26.560 6.649 22.317 1.00 76.81 217 CYS A O 1
ATOM 1691 N N . THR A 1 218 ? -26.989 6.716 24.531 1.00 78.75 218 THR A N 1
ATOM 1692 C CA . THR A 1 218 ? -27.927 7.855 24.514 1.00 78.75 218 THR A CA 1
ATOM 1693 C C . THR A 1 218 ? -27.311 9.173 24.979 1.00 78.75 218 THR A C 1
ATOM 1695 O O . THR A 1 218 ? -27.995 10.197 24.960 1.00 78.75 218 THR A O 1
ATOM 1698 N N . ILE A 1 21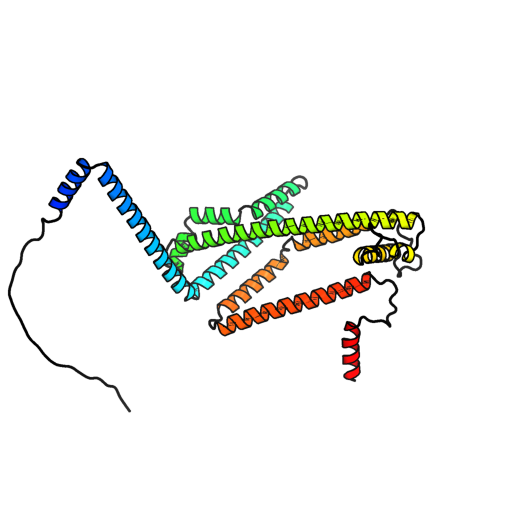9 ? -26.029 9.175 25.370 1.00 78.50 219 ILE A N 1
ATOM 1699 C CA . ILE A 1 219 ? -25.311 10.402 25.729 1.00 78.50 219 ILE A CA 1
ATOM 1700 C C . ILE A 1 219 ? -25.403 11.391 24.555 1.00 78.50 219 ILE A C 1
ATOM 1702 O O . ILE A 1 219 ? -25.264 11.020 23.392 1.00 78.50 219 ILE A O 1
ATOM 1706 N N . GLN A 1 220 ? -25.675 12.659 24.853 1.00 78.38 220 GLN A N 1
ATOM 1707 C CA . GLN A 1 220 ? -25.663 13.715 23.845 1.00 78.38 220 GLN A CA 1
ATOM 1708 C C . GLN A 1 220 ? -24.219 14.141 23.567 1.00 78.38 220 GLN A C 1
ATOM 1710 O O . GLN A 1 220 ? -23.451 14.371 24.502 1.00 78.38 220 GLN A O 1
ATOM 1715 N N . TYR A 1 221 ? -23.848 14.239 22.290 1.00 75.50 221 TYR A N 1
ATOM 1716 C CA . TYR A 1 221 ? -22.485 14.566 21.864 1.00 75.50 221 TYR A CA 1
ATOM 1717 C C . TYR A 1 221 ? -22.444 15.899 21.108 1.00 75.50 221 TYR A C 1
ATOM 1719 O O . TYR A 1 221 ? -23.302 16.168 20.267 1.00 75.50 221 TYR A O 1
ATOM 1727 N N . GLY A 1 222 ? -21.419 16.712 21.385 1.00 69.00 222 GLY A N 1
ATOM 1728 C CA . GLY A 1 222 ? -21.158 17.978 20.693 1.00 69.00 222 GLY A CA 1
ATOM 1729 C C . GLY A 1 222 ? -22.032 19.162 21.127 1.00 69.00 222 GLY A C 1
ATOM 1730 O O . GLY A 1 222 ? -22.835 19.075 22.056 1.00 69.00 222 GLY A O 1
ATOM 1731 N N . PHE A 1 223 ? -21.836 20.295 20.447 1.00 62.03 223 PHE A N 1
ATOM 1732 C CA . PHE A 1 223 ? -22.651 21.501 20.596 1.00 62.03 223 PHE A CA 1
ATOM 1733 C C . PHE A 1 223 ? -23.048 22.022 19.200 1.00 62.03 223 PHE A C 1
ATOM 1735 O O . PHE A 1 223 ? -22.155 22.410 18.444 1.00 62.03 223 PHE A O 1
ATOM 1742 N N . PRO A 1 224 ? -24.344 22.044 18.826 1.00 76.19 224 PRO A N 1
ATOM 1743 C CA . PRO A 1 224 ? -25.510 21.645 19.620 1.00 76.19 224 PRO A CA 1
ATOM 1744 C C . PRO A 1 224 ? -25.551 20.135 19.898 1.00 76.19 224 PRO A C 1
ATOM 1746 O O . PRO A 1 224 ? -24.961 19.344 19.168 1.00 76.19 224 PRO A O 1
ATOM 1749 N N . ALA A 1 225 ? -26.250 19.753 20.967 1.00 76.81 225 ALA A N 1
ATOM 1750 C CA . ALA A 1 225 ? -26.388 18.367 21.397 1.00 76.81 225 ALA A CA 1
ATOM 1751 C C . ALA A 1 225 ? -27.049 17.501 20.311 1.00 76.81 225 ALA A C 1
ATOM 1753 O O . ALA A 1 225 ? -28.250 17.613 20.057 1.00 76.81 225 ALA A O 1
ATOM 1754 N N . GLY A 1 226 ? -26.255 16.640 19.677 1.00 75.94 226 GLY A N 1
ATOM 1755 C CA . GLY A 1 226 ? -26.707 15.678 18.677 1.00 75.94 226 GLY A CA 1
ATOM 1756 C C . GLY A 1 226 ? -26.688 14.237 19.196 1.00 75.94 226 GLY A C 1
ATOM 1757 O O . GLY A 1 226 ? -26.085 13.954 20.239 1.00 75.94 226 GLY A O 1
ATOM 1758 N N . PRO A 1 227 ? -27.340 13.302 18.477 1.00 77.75 227 PRO A N 1
ATOM 1759 C CA . PRO A 1 227 ? -27.182 11.878 18.744 1.00 77.75 227 PRO A CA 1
ATOM 1760 C C . PRO A 1 227 ? -25.721 11.454 18.543 1.00 77.75 227 PRO A C 1
ATOM 1762 O O . PRO A 1 227 ? -25.031 11.976 17.666 1.00 77.75 227 PRO A O 1
ATOM 1765 N N . LEU A 1 228 ? -25.266 10.475 19.331 1.00 81.19 228 LEU A N 1
ATOM 1766 C CA . LEU A 1 228 ? -23.919 9.922 19.200 1.00 81.19 228 LEU A CA 1
ATOM 1767 C C . LEU A 1 228 ? -23.693 9.377 17.771 1.00 81.19 228 LEU A C 1
ATOM 1769 O O . LEU A 1 228 ? -24.524 8.569 17.317 1.00 81.19 228 LEU A O 1
ATOM 1773 N N . PRO A 1 229 ? -22.581 9.747 17.100 1.00 85.75 229 PRO A N 1
ATOM 1774 C CA . PRO A 1 229 ? -22.175 9.153 15.830 1.00 85.75 229 PRO A CA 1
ATOM 1775 C C . PRO A 1 229 ? -22.116 7.623 15.910 1.00 85.75 229 PRO A C 1
ATOM 1777 O O . PRO A 1 229 ? -21.870 7.041 16.976 1.00 85.75 229 PRO A O 1
ATOM 1780 N N . ALA A 1 230 ? -22.374 6.962 14.782 1.00 82.75 230 ALA A N 1
ATOM 1781 C CA . ALA A 1 230 ? -22.466 5.505 14.717 1.00 82.75 230 ALA A CA 1
ATOM 1782 C C . ALA A 1 230 ? -21.146 4.828 15.125 1.00 82.75 230 ALA A C 1
ATOM 1784 O O . ALA A 1 230 ? -21.158 3.769 15.749 1.00 82.75 230 ALA A O 1
ATOM 1785 N N . GLU A 1 231 ? -20.023 5.478 14.839 1.00 85.50 231 GLU A N 1
ATOM 1786 C CA . GLU A 1 231 ? -18.660 5.026 15.096 1.00 85.50 231 GLU A CA 1
ATOM 1787 C C . GLU A 1 231 ? -18.366 4.968 16.599 1.00 85.50 231 GLU A C 1
ATOM 1789 O O . GLU A 1 231 ? -17.894 3.949 17.104 1.00 85.50 231 GLU A O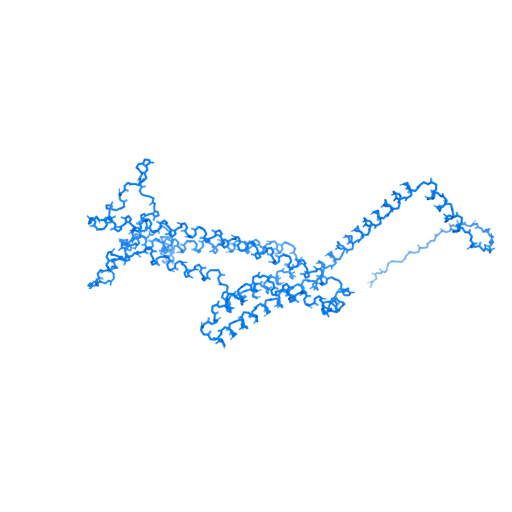 1
ATOM 1794 N N . ILE A 1 232 ? -18.734 6.021 17.337 1.00 87.62 232 ILE A N 1
ATOM 1795 C CA . ILE A 1 232 ? -18.550 6.083 18.796 1.00 87.62 232 ILE A CA 1
ATOM 1796 C C . ILE A 1 232 ? -19.423 5.027 19.479 1.00 87.62 232 ILE A C 1
ATOM 1798 O O . ILE A 1 232 ? -18.992 4.331 20.399 1.00 87.62 232 ILE A O 1
ATOM 1802 N N . ARG A 1 233 ? -20.657 4.860 18.992 1.00 86.12 233 ARG A N 1
ATOM 1803 C CA . ARG A 1 233 ? -21.571 3.833 19.497 1.00 86.12 233 ARG A CA 1
ATOM 1804 C C . ARG A 1 233 ? -21.010 2.433 19.274 1.00 86.12 233 ARG A C 1
ATOM 1806 O O . ARG A 1 233 ? -21.014 1.623 20.195 1.00 86.12 233 ARG A O 1
ATOM 1813 N N . ALA A 1 234 ? -20.499 2.163 18.075 1.00 87.00 234 ALA A N 1
ATOM 1814 C CA . ALA A 1 234 ? -19.853 0.900 17.755 1.00 87.00 234 ALA A CA 1
ATOM 1815 C C . ALA A 1 234 ? -18.655 0.632 18.668 1.00 87.00 234 ALA A C 1
ATOM 1817 O O . ALA A 1 234 ? -18.528 -0.475 19.187 1.00 87.00 234 ALA A O 1
ATOM 1818 N N . TYR A 1 235 ? -17.830 1.650 18.930 1.00 90.50 235 TYR A N 1
ATOM 1819 C CA . TYR A 1 235 ? -16.717 1.553 19.869 1.00 90.50 235 TYR A CA 1
ATOM 1820 C C . TYR A 1 235 ? -17.181 1.143 21.275 1.00 90.50 235 TYR A C 1
ATOM 1822 O O . TYR A 1 235 ? -16.659 0.178 21.833 1.00 90.50 235 TYR A O 1
ATOM 1830 N N . PHE A 1 236 ? -18.201 1.805 21.835 1.00 89.25 236 PHE A N 1
ATOM 1831 C CA . PHE A 1 236 ? -18.733 1.459 23.162 1.00 89.25 236 PHE A CA 1
ATOM 1832 C C . PHE A 1 236 ? -19.261 0.032 23.232 1.00 89.25 236 PHE A C 1
ATOM 1834 O O . PHE A 1 236 ? -19.032 -0.668 24.219 1.00 89.25 236 PHE A O 1
ATOM 1841 N N . VAL A 1 237 ? -19.941 -0.408 22.178 1.00 87.12 237 VAL A N 1
ATOM 1842 C CA . VAL A 1 237 ? -20.481 -1.760 22.101 1.00 87.12 237 VAL A CA 1
ATOM 1843 C C . VAL A 1 237 ? -19.363 -2.804 22.011 1.00 87.12 237 VAL A C 1
ATOM 1845 O O . VAL A 1 237 ? -19.391 -3.781 22.759 1.00 87.12 237 VAL A O 1
ATOM 1848 N N . MET A 1 238 ? -18.349 -2.578 21.168 1.00 88.94 238 MET A N 1
ATOM 1849 C CA . MET A 1 238 ? -17.179 -3.460 21.062 1.00 88.94 238 MET A CA 1
ATOM 1850 C C . MET A 1 238 ? -16.414 -3.537 22.384 1.00 88.94 238 MET A C 1
ATOM 1852 O O . MET A 1 238 ? -16.108 -4.634 22.850 1.00 88.94 238 MET A O 1
ATOM 1856 N N . ARG A 1 239 ? -16.175 -2.390 23.032 1.00 89.69 239 ARG A N 1
ATOM 1857 C CA . ARG A 1 239 ? -15.541 -2.330 24.353 1.00 89.69 239 ARG A CA 1
ATOM 1858 C C . ARG A 1 239 ? -16.339 -3.127 25.379 1.00 89.69 239 ARG A C 1
ATOM 1860 O O . ARG A 1 239 ? -15.776 -3.934 26.108 1.00 89.69 239 ARG A O 1
ATOM 1867 N N . HIS A 1 240 ? -17.654 -2.925 25.446 1.00 86.31 240 HIS A N 1
ATOM 1868 C CA . HIS A 1 240 ? -18.507 -3.633 26.402 1.00 86.31 240 HIS A CA 1
ATOM 1869 C C . HIS A 1 240 ? -18.487 -5.149 26.180 1.00 86.31 240 HIS A C 1
ATOM 1871 O O . HIS A 1 240 ? -18.309 -5.896 27.144 1.00 86.31 240 HIS A O 1
ATOM 1877 N N . ALA A 1 241 ? -18.577 -5.595 24.923 1.00 84.62 241 ALA A N 1
ATOM 1878 C CA . ALA A 1 241 ? -18.481 -7.006 24.555 1.00 84.62 241 ALA A CA 1
ATOM 1879 C C . ALA A 1 241 ? -17.113 -7.613 24.912 1.00 84.62 241 ALA A C 1
ATOM 1881 O O . ALA A 1 241 ? -17.052 -8.738 25.410 1.00 84.62 241 ALA A O 1
ATOM 1882 N N . PHE A 1 242 ? -16.029 -6.857 24.714 1.00 86.81 242 PHE A N 1
ATOM 1883 C CA . PHE A 1 242 ? -14.671 -7.261 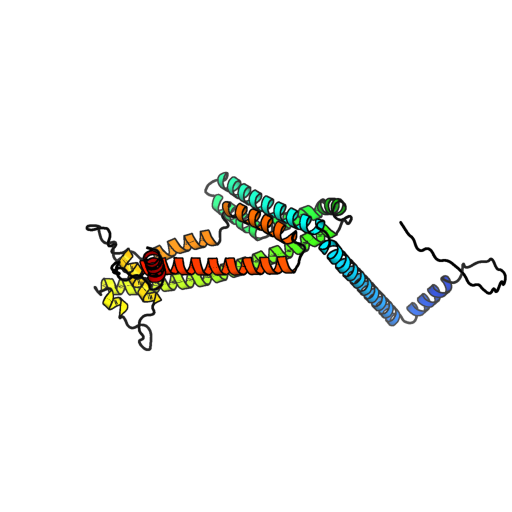25.080 1.00 86.81 242 PHE A CA 1
ATOM 1884 C C . PHE A 1 242 ? -14.500 -7.401 26.600 1.00 86.81 242 PHE A C 1
ATOM 1886 O O . PHE A 1 242 ? -13.968 -8.399 27.081 1.00 86.81 242 PHE A O 1
ATOM 1893 N N . MET A 1 243 ? -15.010 -6.437 27.372 1.00 84.88 243 MET A N 1
ATOM 1894 C CA . MET A 1 243 ? -14.917 -6.438 28.838 1.00 84.88 243 MET A CA 1
ATOM 1895 C C . MET A 1 243 ? -15.844 -7.472 29.498 1.00 84.88 243 MET A C 1
ATOM 1897 O O . MET A 1 243 ? -15.596 -7.905 30.628 1.00 84.88 243 MET A O 1
ATOM 1901 N N . ARG A 1 244 ? -16.931 -7.868 28.819 1.00 79.88 244 ARG A N 1
ATOM 1902 C CA . ARG A 1 244 ? -17.949 -8.810 29.314 1.00 79.88 244 ARG A CA 1
ATOM 1903 C C . ARG A 1 244 ? -18.230 -9.913 28.281 1.00 79.88 244 ARG A C 1
ATOM 1905 O O . ARG A 1 244 ? -19.331 -9.966 27.731 1.00 79.88 244 ARG A O 1
ATOM 1912 N N . PRO A 1 245 ? -17.272 -10.823 28.030 1.00 75.00 245 PRO A N 1
ATOM 1913 C CA . PRO A 1 245 ? -17.446 -11.868 27.031 1.00 75.00 245 PRO A CA 1
ATOM 1914 C C . PRO A 1 245 ? -18.593 -12.811 27.422 1.00 75.00 245 PRO A C 1
ATOM 1916 O O . PRO A 1 245 ? -18.564 -13.441 28.481 1.00 75.00 245 PRO A O 1
ATOM 1919 N N . ALA A 1 246 ? -19.590 -12.956 26.543 1.00 65.12 246 ALA A N 1
ATOM 1920 C CA . ALA A 1 246 ? -20.784 -13.780 26.780 1.00 65.12 246 ALA A CA 1
ATOM 1921 C C . ALA A 1 246 ? -20.481 -15.282 26.984 1.00 65.12 246 ALA A C 1
ATOM 1923 O O . ALA A 1 246 ? -21.303 -16.020 27.519 1.00 65.12 246 ALA A O 1
ATOM 1924 N N . LEU A 1 247 ? -19.294 -15.736 26.569 1.00 60.81 247 LEU A N 1
ATOM 1925 C CA . LEU A 1 247 ? -18.909 -17.149 26.497 1.00 60.81 247 LEU A CA 1
ATOM 1926 C C . LEU A 1 247 ? -18.257 -17.705 27.776 1.00 60.81 247 LEU A C 1
ATOM 1928 O O . LEU A 1 247 ? -17.938 -18.892 27.815 1.00 60.81 247 LEU A O 1
ATOM 1932 N N . ARG A 1 248 ? -18.053 -16.900 28.830 1.00 55.38 248 ARG A N 1
ATOM 1933 C CA . ARG A 1 248 ? -17.517 -17.388 30.118 1.00 55.38 248 ARG A CA 1
ATOM 1934 C C . ARG A 1 248 ? -18.523 -17.208 31.258 1.00 55.38 248 ARG A C 1
ATOM 1936 O O . ARG A 1 248 ? -18.410 -16.242 32.016 1.00 55.38 248 ARG A O 1
ATOM 1943 N N . PRO A 1 249 ? -19.476 -18.141 31.439 1.00 51.94 249 PRO A N 1
ATOM 1944 C CA . PRO A 1 249 ? -20.280 -18.187 32.654 1.00 51.94 249 PRO A CA 1
ATOM 1945 C C . PRO A 1 249 ? -19.350 -18.484 33.845 1.00 51.94 249 PRO A C 1
ATOM 1947 O O . PRO A 1 249 ? -18.900 -19.610 34.025 1.00 51.94 249 PRO A O 1
ATOM 1950 N N . GLY A 1 250 ? -19.000 -17.446 34.611 1.00 57.69 250 GLY A N 1
ATOM 1951 C CA . GLY A 1 250 ? -18.102 -17.526 35.774 1.00 57.69 250 GLY A CA 1
ATOM 1952 C C . GLY A 1 250 ? -16.695 -16.945 35.580 1.00 57.69 250 GLY A C 1
ATOM 1953 O O . GLY A 1 250 ? -15.897 -16.991 36.512 1.00 57.69 250 GLY A O 1
ATOM 1954 N N . GLY A 1 251 ? -16.374 -16.383 34.409 1.00 57.41 251 GLY A N 1
ATOM 1955 C CA . GLY A 1 251 ? -15.104 -15.683 34.201 1.00 57.41 251 GLY A CA 1
ATOM 1956 C C . GLY A 1 251 ? -15.075 -14.336 34.925 1.00 57.41 251 GLY A C 1
ATOM 1957 O O . GLY A 1 251 ? -16.012 -13.547 34.799 1.00 57.41 251 GLY A O 1
ATOM 1958 N N . SER A 1 252 ? -14.001 -14.066 35.667 1.00 60.38 252 SER A N 1
ATOM 1959 C CA . SER A 1 252 ? -13.730 -12.762 36.275 1.00 60.38 252 SER A CA 1
ATOM 1960 C C . SER A 1 252 ? -13.860 -11.656 35.224 1.00 60.38 252 SER A C 1
ATOM 1962 O O . SER A 1 252 ? -13.254 -11.748 34.155 1.00 60.38 252 SER A O 1
ATOM 1964 N N . ARG A 1 253 ? -14.656 -10.621 35.514 1.00 66.88 253 ARG A N 1
ATOM 1965 C CA . ARG A 1 253 ? -14.691 -9.400 34.697 1.00 66.88 253 ARG A CA 1
ATOM 1966 C C . ARG A 1 253 ? -13.277 -8.828 34.613 1.00 66.88 253 ARG A C 1
ATOM 1968 O O . ARG A 1 253 ? -12.580 -8.810 35.628 1.00 66.88 253 ARG A O 1
ATOM 1975 N N . LEU A 1 254 ? -12.870 -8.370 33.428 1.00 76.69 254 LEU A N 1
ATOM 1976 C CA . LEU A 1 254 ? -11.657 -7.562 33.327 1.00 76.69 254 LEU A CA 1
ATOM 1977 C C . LEU A 1 254 ? -11.834 -6.290 34.163 1.00 76.69 254 LEU A C 1
ATOM 1979 O O . LEU A 1 254 ? -12.948 -5.773 34.288 1.00 76.69 254 LEU A O 1
ATOM 1983 N N . ASP A 1 255 ? -10.740 -5.823 34.762 1.00 80.44 255 ASP A N 1
ATOM 1984 C CA . ASP A 1 255 ? -10.749 -4.609 35.572 1.00 80.44 255 ASP A CA 1
ATOM 1985 C C . ASP A 1 255 ? -11.166 -3.403 34.718 1.00 80.44 255 ASP A C 1
ATOM 1987 O O . ASP A 1 255 ? -10.712 -3.240 33.589 1.00 80.44 255 ASP A O 1
ATOM 1991 N N . VAL A 1 256 ? -12.013 -2.535 35.269 1.00 76.69 256 VAL A N 1
ATOM 1992 C CA . VAL A 1 256 ? -12.517 -1.323 34.599 1.00 76.69 256 VAL A CA 1
ATOM 1993 C C . VAL A 1 256 ? -11.368 -0.368 34.242 1.00 76.69 256 VAL A C 1
ATOM 1995 O O . VAL A 1 256 ? -11.520 0.478 33.364 1.00 76.69 256 VAL A O 1
ATOM 1998 N N . GLY A 1 257 ? -10.211 -0.514 34.897 1.00 79.69 257 GLY A N 1
ATOM 1999 C CA . GLY A 1 257 ? -8.981 0.209 34.577 1.00 79.69 257 GLY A CA 1
ATOM 2000 C C . GLY A 1 257 ? -8.283 -0.213 33.278 1.00 79.69 257 GLY A C 1
ATOM 2001 O O . GLY A 1 257 ? -7.389 0.506 32.834 1.00 79.69 257 GLY A O 1
ATOM 2002 N N . VAL A 1 258 ? -8.661 -1.336 32.653 1.00 87.06 258 VAL A N 1
ATOM 2003 C CA . VAL A 1 258 ? -8.071 -1.758 31.374 1.00 87.06 258 VAL A CA 1
ATOM 2004 C C . VAL A 1 258 ? -8.506 -0.795 30.269 1.00 87.06 258 VAL A C 1
ATOM 2006 O O . VAL A 1 258 ? -9.696 -0.657 29.981 1.00 87.06 258 VAL A O 1
ATOM 2009 N N . ARG A 1 259 ? -7.526 -0.147 29.631 1.00 88.50 259 ARG A N 1
ATOM 2010 C CA . ARG A 1 259 ? -7.753 0.762 28.504 1.00 88.50 259 ARG A CA 1
ATOM 2011 C C . ARG A 1 259 ? -7.920 -0.035 27.217 1.00 88.50 259 ARG A C 1
ATOM 2013 O O . ARG A 1 259 ? -6.951 -0.568 26.678 1.00 88.50 259 ARG A O 1
ATOM 2020 N N . PHE A 1 260 ? -9.148 -0.125 26.717 1.00 92.44 260 PHE A N 1
ATOM 2021 C CA . PHE A 1 260 ? -9.436 -0.864 25.483 1.00 92.44 260 PHE A CA 1
ATOM 2022 C C . PHE A 1 260 ? -8.813 -0.183 24.257 1.00 92.44 260 PHE A C 1
ATOM 2024 O O . PHE A 1 260 ? -8.426 -0.859 23.304 1.00 92.44 260 PHE A O 1
ATOM 2031 N N . SER A 1 261 ? -8.626 1.140 24.313 1.00 92.88 261 SER A N 1
ATOM 2032 C CA . SER A 1 261 ? -7.918 1.885 23.272 1.00 92.88 261 SER A CA 1
ATOM 2033 C C . SER A 1 261 ? -6.479 1.415 23.097 1.00 92.88 261 SER A C 1
ATOM 2035 O O . SER A 1 261 ? -6.027 1.320 21.964 1.00 92.88 261 SER A O 1
ATOM 2037 N N . ASP A 1 262 ? -5.766 1.094 24.181 1.00 90.94 262 ASP A N 1
ATOM 2038 C CA . ASP A 1 262 ? -4.371 0.638 24.097 1.00 90.94 262 ASP A CA 1
ATOM 2039 C C . ASP A 1 262 ? -4.283 -0.704 23.370 1.00 90.94 262 ASP A C 1
ATOM 2041 O O . ASP A 1 262 ? -3.427 -0.890 22.512 1.00 90.94 262 ASP A O 1
ATOM 2045 N N . TYR A 1 263 ? -5.220 -1.610 23.660 1.00 91.06 263 TYR A N 1
ATOM 2046 C CA . TYR A 1 263 ? -5.324 -2.890 22.966 1.00 91.06 263 TYR A CA 1
ATOM 2047 C C . TYR A 1 263 ? -5.565 -2.703 21.461 1.00 91.06 263 TYR A C 1
ATOM 2049 O O . TYR A 1 263 ? -4.871 -3.305 20.646 1.00 91.06 263 TYR A O 1
ATOM 2057 N N . LEU A 1 264 ? -6.510 -1.838 21.074 1.00 91.00 264 LEU A N 1
ATOM 2058 C CA . LEU A 1 264 ? -6.777 -1.563 19.659 1.00 91.00 264 LEU A CA 1
ATOM 2059 C C . LEU A 1 264 ? -5.602 -0.869 18.962 1.00 91.00 264 LEU A C 1
ATOM 2061 O O . LEU A 1 264 ? -5.314 -1.191 17.808 1.00 91.00 264 LEU A O 1
ATOM 2065 N N . LYS A 1 265 ? -4.920 0.056 19.649 1.00 88.88 265 LYS A N 1
ATOM 2066 C CA . LYS A 1 265 ? -3.701 0.710 19.153 1.00 88.88 265 LYS A CA 1
ATOM 2067 C C . LYS A 1 265 ? -2.615 -0.327 18.870 1.00 88.88 265 LYS A C 1
ATOM 2069 O O . LYS A 1 265 ? -2.072 -0.321 17.772 1.00 88.88 265 LYS A O 1
ATOM 2074 N N . GLU A 1 266 ? -2.371 -1.248 19.800 1.00 88.31 266 GLU A N 1
ATOM 2075 C CA . GLU A 1 266 ? -1.382 -2.320 19.641 1.00 88.31 266 GLU A CA 1
ATOM 2076 C C . GLU A 1 266 ? -1.731 -3.242 18.462 1.00 88.31 266 GLU A C 1
ATOM 2078 O O . GLU A 1 266 ? -0.923 -3.432 17.554 1.00 88.31 266 GLU A O 1
ATOM 2083 N N . CYS A 1 267 ? -2.969 -3.751 18.409 1.00 88.75 267 CYS A N 1
ATOM 2084 C CA . CYS A 1 267 ? -3.409 -4.627 17.319 1.00 88.75 267 CYS A CA 1
ATOM 2085 C C . CYS A 1 267 ? -3.327 -3.946 15.949 1.00 88.75 267 CYS A C 1
ATOM 2087 O O . CYS A 1 267 ? -2.929 -4.568 14.966 1.00 88.75 267 CYS A O 1
ATOM 2089 N N . THR A 1 268 ? -3.712 -2.672 15.868 1.00 84.00 268 THR A N 1
ATOM 2090 C CA . THR A 1 268 ? -3.704 -1.955 14.590 1.00 84.00 268 THR A CA 1
ATOM 2091 C C . THR A 1 268 ? -2.294 -1.516 14.199 1.00 84.00 268 THR A C 1
ATOM 2093 O O . THR A 1 268 ? -1.996 -1.476 13.011 1.00 84.00 268 THR A O 1
ATOM 2096 N N . SER A 1 269 ? -1.409 -1.247 15.166 1.00 82.81 269 SER A N 1
ATOM 2097 C CA . SER A 1 269 ? 0.012 -1.000 14.906 1.00 82.81 269 SER A CA 1
ATOM 2098 C C . SER A 1 269 ? 0.671 -2.226 14.279 1.00 82.81 269 SER A C 1
ATOM 2100 O O . SER A 1 269 ? 1.332 -2.089 13.255 1.00 82.81 269 SER A O 1
ATOM 2102 N N . HIS A 1 270 ? 0.418 -3.420 14.825 1.00 84.19 270 HIS A N 1
ATOM 2103 C CA . HIS A 1 270 ? 0.917 -4.675 14.255 1.00 84.19 270 HIS A CA 1
ATOM 2104 C C . HIS A 1 270 ? 0.390 -4.903 12.832 1.00 84.19 270 HIS A C 1
ATOM 2106 O O . HIS A 1 270 ? 1.145 -5.228 11.924 1.00 84.19 270 HIS A O 1
ATOM 2112 N N . PHE A 1 271 ? -0.905 -4.663 12.603 1.00 84.38 271 PHE A N 1
ATOM 2113 C CA . PHE A 1 271 ? -1.484 -4.762 11.260 1.00 84.38 271 PHE A CA 1
ATOM 2114 C C . PHE A 1 271 ? -0.891 -3.735 10.282 1.00 84.38 271 PHE A C 1
ATOM 2116 O O . PHE A 1 271 ? -0.687 -4.037 9.110 1.00 84.38 271 PHE A O 1
ATOM 2123 N N . PHE A 1 272 ? -0.624 -2.508 10.737 1.00 80.12 272 PHE A N 1
ATOM 2124 C CA . PHE A 1 272 ? -0.009 -1.473 9.906 1.00 80.12 272 PHE A CA 1
ATOM 2125 C C . PHE A 1 272 ? 1.440 -1.818 9.549 1.00 80.12 272 PHE A C 1
ATOM 2127 O O . PHE A 1 272 ? 1.853 -1.599 8.411 1.00 80.12 272 PHE A O 1
ATOM 2134 N N . GLU A 1 273 ? 2.193 -2.374 10.497 1.00 79.25 273 GLU A N 1
ATOM 2135 C CA . GLU A 1 273 ? 3.536 -2.905 10.267 1.00 79.25 273 GLU A CA 1
ATOM 2136 C C . GLU A 1 273 ? 3.508 -4.008 9.203 1.00 79.25 273 GLU A C 1
ATOM 2138 O O . GLU A 1 273 ? 4.186 -3.872 8.189 1.00 79.25 273 GLU A O 1
ATOM 2143 N N . GLU A 1 274 ? 2.623 -5.001 9.344 1.00 81.50 274 GLU A N 1
ATOM 2144 C CA . GLU A 1 274 ? 2.420 -6.061 8.344 1.00 81.50 274 GLU A CA 1
ATOM 2145 C C . GLU A 1 274 ? 1.970 -5.536 6.970 1.00 81.50 274 GLU A C 1
ATOM 2147 O O . GLU A 1 274 ? 2.286 -6.134 5.944 1.00 81.50 274 GLU A O 1
ATOM 2152 N N . LEU A 1 275 ? 1.209 -4.438 6.927 1.00 78.06 275 LEU A N 1
ATOM 2153 C CA . LEU A 1 275 ? 0.727 -3.840 5.679 1.00 78.06 275 LEU A CA 1
ATOM 2154 C C . LEU A 1 275 ? 1.846 -3.126 4.910 1.00 78.06 275 LEU A C 1
ATOM 2156 O O . LEU A 1 275 ? 1.836 -3.106 3.678 1.00 78.06 275 LEU A O 1
ATOM 2160 N N . VAL A 1 276 ? 2.761 -2.476 5.630 1.00 75.00 276 VAL A N 1
ATOM 2161 C CA . VAL A 1 276 ? 3.870 -1.714 5.041 1.00 75.00 276 VAL A CA 1
ATOM 2162 C C . VAL A 1 276 ? 5.070 -2.617 4.764 1.00 75.00 276 VAL A C 1
ATOM 2164 O O . VAL A 1 276 ? 5.795 -2.386 3.794 1.00 75.00 276 VAL A O 1
ATOM 2167 N N . GLU A 1 277 ? 5.289 -3.635 5.592 1.00 76.62 277 GLU A N 1
ATOM 2168 C CA . GLU A 1 277 ? 6.374 -4.589 5.422 1.00 76.62 277 GLU A CA 1
ATOM 2169 C C . GLU A 1 277 ? 6.037 -5.612 4.332 1.00 76.62 277 GLU A C 1
ATOM 2171 O O . GLU A 1 277 ? 5.133 -6.439 4.442 1.00 76.62 277 GLU A O 1
ATOM 2176 N N . VAL A 1 278 ? 6.804 -5.564 3.246 1.00 70.81 278 VAL A N 1
ATOM 2177 C CA . VAL A 1 278 ? 6.712 -6.541 2.162 1.00 70.81 278 VAL A CA 1
ATOM 2178 C C . VAL A 1 278 ? 7.324 -7.846 2.664 1.00 70.81 278 VAL A C 1
ATOM 2180 O O . VAL A 1 278 ? 8.539 -8.027 2.643 1.00 70.81 278 VAL A O 1
ATOM 2183 N N . GLN A 1 279 ? 6.484 -8.763 3.148 1.00 74.50 279 GLN A N 1
ATOM 2184 C CA . GLN A 1 279 ? 6.963 -10.061 3.621 1.00 74.50 279 GLN A CA 1
ATOM 2185 C C . GLN A 1 279 ? 7.684 -10.812 2.492 1.00 74.50 279 GLN A C 1
ATOM 2187 O O . GLN A 1 279 ? 7.211 -10.778 1.351 1.00 74.50 279 GLN A O 1
ATOM 2192 N N . PRO A 1 280 ? 8.749 -11.587 2.777 1.00 74.06 280 PRO A N 1
ATOM 2193 C CA . PRO A 1 280 ? 9.504 -12.291 1.743 1.00 74.06 280 PRO A CA 1
ATOM 2194 C C . PRO A 1 280 ? 8.658 -13.219 0.856 1.00 74.06 280 PRO A C 1
ATOM 2196 O O . PRO A 1 280 ? 8.994 -13.486 -0.296 1.00 74.06 280 PRO A O 1
ATOM 2199 N N . GLU A 1 281 ? 7.542 -13.711 1.390 1.00 77.31 281 GLU A N 1
ATOM 2200 C CA . GLU A 1 281 ? 6.581 -14.570 0.696 1.00 77.31 281 GLU A CA 1
ATOM 2201 C C . GLU A 1 281 ? 5.855 -13.838 -0.443 1.00 77.31 281 GLU A C 1
ATOM 2203 O O . GLU A 1 281 ? 5.523 -14.435 -1.471 1.00 77.31 281 GLU A O 1
ATOM 2208 N N . THR A 1 282 ? 5.669 -12.523 -0.312 1.00 79.50 282 THR A N 1
ATOM 2209 C CA . THR A 1 282 ? 5.009 -11.699 -1.330 1.00 79.50 282 THR A CA 1
ATOM 2210 C C . THR A 1 282 ? 5.853 -11.543 -2.597 1.00 79.50 282 THR A C 1
ATOM 2212 O O . THR A 1 282 ? 5.286 -11.372 -3.678 1.00 79.50 282 THR A O 1
ATOM 2215 N N . TRP A 1 283 ? 7.178 -11.730 -2.530 1.00 78.88 283 TRP A N 1
ATOM 2216 C CA . TRP A 1 283 ? 8.050 -11.701 -3.711 1.00 78.88 283 TRP A CA 1
ATOM 2217 C C . TRP A 1 283 ? 7.705 -12.778 -4.740 1.00 78.88 283 TRP A C 1
ATOM 2219 O O . TRP A 1 283 ? 7.803 -12.532 -5.942 1.00 78.88 283 TRP A O 1
ATOM 2229 N N . TRP A 1 284 ? 7.217 -13.945 -4.308 1.00 84.19 284 TRP A N 1
ATOM 2230 C CA . TRP A 1 284 ? 6.706 -14.952 -5.242 1.00 84.19 284 TRP A CA 1
ATOM 2231 C C . TRP A 1 284 ? 5.476 -14.456 -5.995 1.00 84.19 284 TRP A C 1
ATOM 2233 O O . TRP A 1 284 ? 5.347 -14.697 -7.194 1.00 84.19 284 TRP A O 1
ATOM 2243 N N . THR A 1 285 ? 4.607 -13.705 -5.319 1.00 82.25 285 THR A N 1
ATOM 2244 C CA . THR A 1 285 ? 3.447 -13.073 -5.954 1.00 82.25 285 THR A CA 1
ATOM 2245 C C . THR A 1 285 ? 3.896 -12.034 -6.978 1.00 82.25 285 THR A C 1
ATOM 2247 O O . THR A 1 285 ? 3.368 -12.009 -8.086 1.00 82.25 285 THR A O 1
ATOM 2250 N N . VAL A 1 286 ? 4.919 -11.233 -6.662 1.00 77.88 286 VAL A N 1
ATOM 2251 C CA . VAL A 1 286 ? 5.516 -10.275 -7.608 1.00 77.88 286 VAL A CA 1
ATOM 2252 C C . VAL A 1 286 ? 6.090 -10.991 -8.834 1.00 77.88 286 VAL A C 1
ATOM 2254 O O . VAL A 1 286 ? 5.820 -10.576 -9.957 1.00 77.88 286 VAL A O 1
ATOM 2257 N N . LEU A 1 287 ? 6.815 -12.100 -8.659 1.00 81.56 287 LEU A N 1
ATOM 2258 C CA . LEU A 1 287 ? 7.334 -12.892 -9.782 1.00 81.56 287 LEU A CA 1
ATOM 2259 C C . LEU A 1 287 ? 6.214 -13.473 -10.654 1.00 81.56 287 LEU A C 1
ATOM 2261 O O . LEU A 1 287 ? 6.306 -13.433 -11.881 1.00 81.56 287 LEU A O 1
ATOM 2265 N N . VAL A 1 288 ? 5.134 -13.965 -10.042 1.00 85.00 288 VAL A N 1
ATOM 2266 C CA . VAL A 1 288 ? 3.943 -14.419 -10.773 1.00 85.00 288 VAL A CA 1
ATOM 2267 C C . VAL A 1 288 ? 3.303 -13.259 -11.538 1.00 85.00 288 VAL A C 1
ATOM 2269 O O . VAL A 1 288 ? 2.964 -13.423 -12.706 1.00 85.00 288 VAL A O 1
ATOM 2272 N N . LEU A 1 289 ? 3.189 -12.074 -10.934 1.00 82.44 289 LEU A N 1
ATOM 2273 C CA . LEU A 1 289 ? 2.677 -10.879 -11.607 1.00 82.44 289 LEU A CA 1
ATOM 2274 C C . LEU A 1 289 ? 3.567 -10.455 -12.780 1.00 82.44 289 LEU A C 1
ATOM 2276 O O . LEU A 1 289 ? 3.037 -10.118 -13.833 1.00 82.44 289 LEU A O 1
ATOM 2280 N N . ILE A 1 290 ? 4.894 -10.532 -12.647 1.00 82.00 290 ILE A N 1
ATOM 2281 C CA . ILE A 1 290 ? 5.834 -10.276 -13.749 1.00 82.00 290 ILE A CA 1
ATOM 2282 C C . ILE A 1 290 ? 5.638 -11.303 -14.869 1.00 82.00 290 ILE A C 1
ATOM 2284 O O . ILE A 1 290 ? 5.596 -10.933 -16.042 1.00 82.00 290 ILE A O 1
ATOM 2288 N N . ALA A 1 291 ? 5.463 -12.584 -14.536 1.00 81.75 291 ALA A N 1
ATOM 2289 C CA . ALA A 1 291 ? 5.188 -13.622 -15.525 1.00 81.75 291 ALA A CA 1
ATOM 2290 C C . ALA A 1 291 ? 3.855 -13.377 -16.255 1.00 81.75 291 ALA A C 1
ATOM 2292 O O . ALA A 1 291 ? 3.793 -13.480 -17.480 1.00 81.75 291 ALA A O 1
ATOM 2293 N N . LEU A 1 292 ? 2.804 -12.983 -15.531 1.00 83.12 292 LEU A N 1
ATOM 2294 C CA . LEU A 1 292 ? 1.514 -12.605 -16.114 1.00 83.12 292 LEU A CA 1
ATOM 2295 C C . LEU A 1 292 ? 1.627 -11.345 -16.981 1.00 83.12 292 LEU A C 1
ATOM 2297 O O . LEU A 1 292 ? 1.075 -11.312 -18.079 1.00 83.12 292 LEU A O 1
ATOM 2301 N N . ALA A 1 293 ? 2.385 -10.340 -16.540 1.00 80.69 293 ALA A N 1
ATOM 2302 C CA . ALA A 1 293 ? 2.678 -9.147 -17.326 1.00 80.69 293 ALA A CA 1
ATOM 2303 C C . ALA A 1 293 ? 3.444 -9.501 -18.609 1.00 80.69 293 ALA A C 1
ATOM 2305 O O . ALA A 1 293 ? 3.170 -8.937 -19.667 1.00 80.69 293 ALA A O 1
ATOM 2306 N N . ARG A 1 294 ? 4.348 -10.491 -18.566 1.00 80.88 294 ARG A N 1
ATOM 2307 C CA . ARG A 1 294 ? 5.013 -10.997 -19.773 1.00 80.88 294 ARG A CA 1
ATOM 2308 C C . ARG A 1 294 ? 4.017 -11.645 -20.724 1.00 80.88 294 ARG A C 1
ATOM 2310 O O . ARG A 1 294 ? 4.043 -11.325 -21.908 1.00 80.88 294 ARG A O 1
ATOM 2317 N N . VAL A 1 295 ? 3.135 -12.513 -20.224 1.00 82.00 295 VAL A N 1
ATOM 2318 C CA . VAL A 1 295 ? 2.061 -13.108 -21.038 1.00 82.00 295 VAL A CA 1
ATOM 2319 C C . VAL A 1 295 ? 1.196 -12.010 -21.659 1.00 82.00 295 VAL A C 1
ATOM 2321 O O . VAL A 1 295 ? 0.879 -12.095 -22.842 1.00 82.00 295 VAL A O 1
ATOM 2324 N N . TYR A 1 296 ? 0.896 -10.948 -20.905 1.00 82.62 296 TYR A N 1
ATOM 2325 C CA . TYR A 1 296 ? 0.167 -9.785 -21.405 1.00 82.62 296 TYR A CA 1
ATOM 2326 C C . TYR A 1 296 ? 0.898 -9.083 -22.553 1.00 82.62 296 TYR A C 1
ATOM 2328 O O . TYR A 1 296 ? 0.287 -8.819 -23.584 1.00 82.62 296 TYR A O 1
ATOM 2336 N N . MET A 1 297 ? 2.204 -8.839 -22.422 1.00 80.25 297 MET A N 1
ATOM 2337 C CA . MET A 1 297 ? 2.989 -8.187 -23.476 1.00 80.25 297 MET A CA 1
ATOM 2338 C C . MET A 1 297 ? 3.147 -9.033 -24.747 1.00 80.25 297 MET A C 1
ATOM 2340 O O . MET A 1 297 ? 3.322 -8.477 -25.826 1.00 80.25 297 MET A O 1
ATOM 2344 N N . VAL A 1 298 ? 3.076 -10.365 -24.642 1.00 82.94 298 VAL A N 1
ATOM 2345 C CA . VAL A 1 298 ? 3.153 -11.275 -25.802 1.00 82.94 298 VAL A CA 1
ATOM 2346 C C . VAL A 1 298 ? 1.882 -11.222 -26.661 1.00 82.94 298 VAL A C 1
ATOM 2348 O O . VAL A 1 298 ? 1.922 -11.562 -27.844 1.00 82.94 298 VAL A O 1
ATOM 2351 N N . VAL A 1 299 ? 0.750 -10.780 -26.106 1.00 84.69 299 VAL A N 1
ATOM 2352 C CA . VAL A 1 299 ? -0.486 -10.598 -26.873 1.00 84.69 299 VAL A CA 1
ATOM 2353 C C . VAL A 1 299 ? -0.322 -9.396 -27.801 1.00 84.69 299 VAL A C 1
ATOM 2355 O O . VAL A 1 299 ? -0.332 -8.260 -27.348 1.00 84.69 299 VAL A O 1
ATOM 2358 N N . THR A 1 300 ? -0.195 -9.633 -29.106 1.00 82.00 300 THR A N 1
ATOM 2359 C CA . THR A 1 300 ? 0.034 -8.580 -30.115 1.00 82.00 300 THR A CA 1
ATOM 2360 C C . THR A 1 300 ? -1.233 -7.827 -30.524 1.00 82.00 300 THR A C 1
ATOM 2362 O O . THR A 1 300 ? -1.145 -6.733 -31.076 1.00 82.00 300 THR A O 1
ATOM 2365 N N . HIS A 1 301 ? -2.420 -8.387 -30.271 1.00 88.50 301 HIS A N 1
ATOM 2366 C CA . HIS A 1 301 ? -3.682 -7.763 -30.668 1.00 88.50 301 HIS A CA 1
ATOM 2367 C C . HIS A 1 301 ? -4.139 -6.703 -29.647 1.00 88.50 301 HIS A C 1
ATOM 2369 O O . HIS A 1 301 ? -4.426 -7.064 -28.499 1.00 88.50 301 HIS A O 1
ATOM 2375 N N . PRO A 1 302 ? -4.291 -5.424 -30.050 1.00 86.56 302 PRO A N 1
ATOM 2376 C CA . PRO A 1 302 ? -4.631 -4.328 -29.136 1.00 86.56 302 PRO A CA 1
ATOM 2377 C C . PRO A 1 302 ? -6.012 -4.504 -28.491 1.00 86.56 302 PRO A C 1
ATOM 2379 O O . PRO A 1 302 ? -6.188 -4.212 -27.309 1.00 86.56 302 PRO A O 1
ATOM 2382 N N . ASP A 1 303 ? -6.976 -5.072 -29.221 1.00 90.88 303 ASP A N 1
ATOM 2383 C CA . ASP A 1 303 ? -8.323 -5.335 -28.699 1.00 90.88 303 ASP A CA 1
ATOM 2384 C C . ASP A 1 303 ? -8.303 -6.358 -27.555 1.00 90.88 303 ASP A C 1
ATOM 2386 O O . ASP A 1 303 ? -9.017 -6.218 -26.560 1.00 90.88 303 ASP A O 1
ATOM 2390 N N . MET A 1 304 ? -7.448 -7.379 -27.667 1.00 87.75 304 MET A N 1
ATOM 2391 C CA . MET A 1 304 ? -7.302 -8.413 -26.644 1.00 87.75 304 MET A CA 1
ATOM 2392 C C . MET A 1 304 ? -6.565 -7.879 -25.411 1.00 87.75 304 MET A C 1
ATOM 2394 O O . MET A 1 304 ? -6.939 -8.216 -24.287 1.00 87.75 304 MET A O 1
ATOM 2398 N N . GLN A 1 305 ? -5.568 -7.009 -25.605 1.00 85.81 305 GLN A N 1
ATOM 2399 C CA . GLN A 1 305 ? -4.897 -6.300 -24.512 1.00 85.81 305 GLN A CA 1
ATOM 2400 C C . GLN A 1 305 ? -5.884 -5.430 -23.722 1.00 85.81 305 GLN A C 1
ATOM 2402 O O . GLN A 1 305 ? -5.976 -5.554 -22.499 1.00 85.81 305 GLN A O 1
ATOM 2407 N N . LEU A 1 306 ? -6.684 -4.612 -24.417 1.00 89.12 306 LEU A N 1
ATOM 2408 C CA . LEU A 1 306 ? -7.692 -3.759 -23.788 1.00 89.12 306 LEU A CA 1
ATOM 2409 C C . LEU A 1 306 ? -8.748 -4.586 -23.041 1.00 89.12 306 LEU A C 1
ATOM 2411 O O . LEU A 1 306 ? -9.079 -4.273 -21.896 1.00 89.12 306 LEU A O 1
ATOM 2415 N N . ALA A 1 307 ? -9.250 -5.660 -23.658 1.00 90.88 307 ALA A N 1
ATOM 2416 C CA . ALA A 1 307 ? -10.223 -6.552 -23.033 1.00 90.88 307 ALA A CA 1
ATOM 2417 C C . ALA A 1 307 ? -9.668 -7.206 -21.758 1.00 90.88 307 ALA A C 1
ATOM 2419 O O . ALA A 1 307 ? -10.365 -7.281 -20.747 1.00 90.88 307 ALA A O 1
ATOM 2420 N N . MET A 1 308 ? -8.405 -7.638 -21.778 1.00 86.75 308 MET A N 1
ATOM 2421 C CA . MET A 1 308 ? -7.739 -8.223 -20.616 1.00 86.75 308 MET A CA 1
ATOM 2422 C C . MET A 1 308 ? -7.510 -7.195 -19.506 1.00 86.75 308 MET A C 1
ATOM 2424 O O . MET A 1 308 ? -7.781 -7.492 -18.345 1.00 86.75 308 MET A O 1
ATOM 2428 N N . PHE A 1 309 ? -7.076 -5.978 -19.845 1.00 87.12 309 PHE A N 1
ATOM 2429 C CA . PHE A 1 309 ? -6.922 -4.896 -18.873 1.00 87.12 309 PHE A CA 1
ATOM 2430 C C . PHE A 1 309 ? -8.258 -4.552 -18.198 1.00 87.12 309 PHE A C 1
ATOM 2432 O O . PHE A 1 309 ? -8.337 -4.470 -16.971 1.00 87.12 309 PHE A O 1
ATOM 2439 N N . LEU A 1 310 ? -9.334 -4.439 -18.985 1.00 91.56 310 LEU A N 1
ATOM 2440 C CA . LEU A 1 310 ? -10.684 -4.220 -18.468 1.00 91.56 310 LEU A CA 1
ATOM 2441 C C . LEU A 1 310 ? -11.132 -5.381 -17.568 1.00 91.56 310 LEU A C 1
ATOM 2443 O O . LEU A 1 310 ? -11.664 -5.147 -16.485 1.00 91.56 310 LEU A O 1
ATOM 2447 N N . ALA A 1 311 ? -10.892 -6.627 -17.984 1.00 90.69 311 ALA A N 1
ATOM 2448 C CA . ALA A 1 311 ? -11.249 -7.812 -17.211 1.00 90.69 311 ALA A CA 1
ATOM 2449 C C . ALA A 1 311 ? -10.519 -7.858 -15.861 1.00 90.69 311 ALA A C 1
ATOM 2451 O O . ALA A 1 311 ? -11.151 -8.132 -14.841 1.00 90.69 311 ALA A O 1
ATOM 2452 N N . ILE A 1 312 ? -9.224 -7.526 -15.832 1.00 87.12 312 ILE A N 1
ATOM 2453 C CA . ILE A 1 312 ? -8.444 -7.409 -14.592 1.00 87.12 312 ILE A CA 1
ATOM 2454 C C . ILE A 1 312 ? -9.018 -6.296 -13.711 1.00 87.12 312 ILE A C 1
ATOM 2456 O O . ILE A 1 312 ? -9.241 -6.518 -12.522 1.00 87.12 312 ILE A O 1
ATOM 2460 N N . GLY A 1 313 ? -9.327 -5.127 -14.279 1.00 87.00 313 GLY A N 1
ATOM 2461 C CA . GLY A 1 313 ? -9.945 -4.023 -13.541 1.00 87.00 313 GLY A CA 1
ATOM 2462 C C . GLY A 1 313 ? -11.289 -4.406 -12.911 1.00 87.00 313 GLY A C 1
ATOM 2463 O O . GLY A 1 313 ? -11.523 -4.140 -11.731 1.00 87.00 313 GLY A O 1
ATOM 2464 N N . VAL A 1 314 ? -12.153 -5.098 -13.660 1.00 94.88 314 VAL A N 1
ATOM 2465 C CA . VAL A 1 314 ? -13.440 -5.608 -13.160 1.00 94.88 314 VAL A CA 1
ATOM 2466 C C . VAL A 1 314 ? -13.234 -6.676 -12.084 1.00 94.88 314 VAL A C 1
ATOM 2468 O O . VAL A 1 314 ? -13.929 -6.653 -11.068 1.00 94.88 314 VAL A O 1
ATOM 2471 N N . ALA A 1 315 ? -12.269 -7.581 -12.260 1.00 90.88 315 ALA A N 1
ATOM 2472 C CA . ALA A 1 315 ? -11.944 -8.607 -11.272 1.00 90.88 315 ALA A CA 1
ATOM 2473 C C . ALA A 1 315 ? -11.430 -7.995 -9.958 1.00 90.88 315 ALA A C 1
ATOM 2475 O O . ALA A 1 315 ? -11.889 -8.382 -8.883 1.00 90.88 315 ALA A O 1
ATOM 2476 N N . LEU A 1 316 ? -10.544 -6.996 -10.029 1.00 87.62 316 LEU A N 1
ATOM 2477 C CA . LEU A 1 316 ? -10.051 -6.259 -8.862 1.00 87.62 316 LEU A CA 1
ATOM 2478 C C . LEU A 1 316 ? -11.177 -5.501 -8.156 1.00 87.62 316 LEU A C 1
ATOM 2480 O O . LEU A 1 316 ? -11.265 -5.536 -6.929 1.00 87.62 316 LEU A O 1
ATOM 2484 N N . LEU A 1 317 ? -12.081 -4.871 -8.910 1.00 92.19 317 LEU A N 1
ATOM 2485 C CA . LEU A 1 317 ? -13.251 -4.207 -8.340 1.00 92.19 317 LEU A CA 1
ATOM 2486 C C . LEU A 1 317 ? -14.181 -5.209 -7.640 1.00 92.19 317 LEU A C 1
ATOM 2488 O O . LEU A 1 317 ? -14.637 -4.953 -6.525 1.00 92.19 317 LEU A O 1
ATOM 2492 N N . ALA A 1 318 ? -14.436 -6.365 -8.256 1.00 93.88 318 ALA A N 1
ATOM 2493 C CA . ALA A 1 318 ? -15.237 -7.427 -7.657 1.00 93.88 318 ALA A CA 1
ATOM 2494 C C . ALA A 1 318 ? -14.593 -7.960 -6.366 1.00 93.88 318 ALA A C 1
ATOM 2496 O O . ALA A 1 318 ? -15.283 -8.115 -5.357 1.00 93.88 318 ALA A O 1
ATOM 2497 N N . ALA A 1 319 ? -13.273 -8.164 -6.366 1.00 91.19 319 ALA A N 1
ATOM 2498 C CA . ALA A 1 319 ? -12.514 -8.557 -5.183 1.00 91.19 319 ALA A CA 1
ATOM 2499 C C . ALA A 1 319 ? -12.589 -7.493 -4.075 1.00 91.19 319 ALA A C 1
ATOM 2501 O O . ALA A 1 319 ? -12.836 -7.832 -2.917 1.00 91.19 319 ALA A O 1
ATOM 2502 N N . ALA A 1 320 ? -12.466 -6.207 -4.417 1.00 89.06 320 ALA A N 1
ATOM 2503 C CA . ALA A 1 320 ? -12.600 -5.105 -3.467 1.00 89.06 320 ALA A CA 1
ATOM 2504 C C . ALA A 1 320 ? -14.006 -5.048 -2.846 1.00 89.06 320 ALA A C 1
ATOM 2506 O O . ALA A 1 320 ? -14.144 -4.893 -1.632 1.00 89.06 320 ALA A O 1
ATOM 2507 N N . ILE A 1 321 ? -15.057 -5.240 -3.651 1.00 92.06 321 ILE A N 1
ATOM 2508 C CA . ILE A 1 321 ? -16.444 -5.311 -3.167 1.00 92.06 321 ILE A CA 1
ATOM 2509 C C . ILE A 1 321 ? -16.636 -6.528 -2.254 1.00 92.06 321 ILE A C 1
ATOM 2511 O O . ILE A 1 321 ? -17.235 -6.399 -1.185 1.00 92.06 321 ILE A O 1
ATOM 2515 N N . ALA A 1 322 ? -16.114 -7.696 -2.633 1.00 93.69 322 ALA A N 1
ATOM 2516 C CA . ALA A 1 322 ? -16.195 -8.909 -1.824 1.00 93.69 322 ALA A CA 1
ATOM 2517 C C . ALA A 1 322 ? -15.473 -8.743 -0.477 1.00 93.69 322 ALA A C 1
ATOM 2519 O O . ALA A 1 322 ? -16.049 -9.050 0.568 1.00 93.69 322 ALA A O 1
ATOM 2520 N N . CYS A 1 323 ? -14.258 -8.186 -0.490 1.00 89.69 323 CYS A N 1
ATOM 2521 C CA . CYS A 1 323 ? -13.484 -7.878 0.710 1.00 89.69 323 CYS A CA 1
ATOM 2522 C C . CYS A 1 323 ? -14.232 -6.883 1.606 1.00 89.69 323 CYS A C 1
ATOM 2524 O O . CYS A 1 323 ? -14.452 -7.157 2.786 1.00 89.69 323 CYS A O 1
ATOM 2526 N N . ARG A 1 324 ? -14.745 -5.785 1.034 1.00 91.12 324 ARG A N 1
ATOM 2527 C CA . ARG A 1 324 ? -15.567 -4.804 1.755 1.00 91.12 324 ARG A CA 1
ATOM 2528 C C . ARG A 1 324 ? -16.791 -5.449 2.399 1.00 91.12 324 ARG A C 1
ATOM 2530 O O . ARG A 1 324 ? -17.075 -5.187 3.564 1.00 91.12 324 ARG A O 1
ATOM 2537 N N . ASN A 1 325 ? -17.516 -6.291 1.667 1.00 91.12 325 ASN A N 1
ATOM 2538 C CA . ASN A 1 325 ? -18.702 -6.969 2.187 1.00 91.12 325 ASN A CA 1
ATOM 2539 C C . ASN A 1 325 ? -18.344 -7.950 3.309 1.00 91.12 325 ASN A C 1
ATOM 2541 O O . ASN A 1 325 ? -19.067 -8.038 4.301 1.00 91.12 325 ASN A O 1
ATOM 2545 N N . LYS A 1 326 ? -17.211 -8.651 3.189 1.00 92.06 326 LYS A N 1
ATOM 2546 C CA . LYS A 1 326 ? -16.717 -9.551 4.232 1.00 92.06 326 LYS A CA 1
ATOM 2547 C C . LYS A 1 326 ? -16.318 -8.784 5.493 1.00 92.06 326 LYS A C 1
ATOM 2549 O O . LYS A 1 326 ? -16.754 -9.167 6.577 1.00 92.06 326 LYS A O 1
ATOM 2554 N N . LEU A 1 327 ? -15.568 -7.690 5.350 1.00 87.75 327 LEU A N 1
ATOM 2555 C CA . LEU A 1 327 ? -15.178 -6.805 6.451 1.00 87.75 327 LEU A CA 1
ATOM 2556 C C . LEU A 1 327 ? -16.400 -6.198 7.143 1.00 87.75 327 LEU A C 1
ATOM 2558 O O . LEU A 1 327 ? -16.477 -6.200 8.367 1.00 87.75 327 LEU A O 1
ATOM 2562 N N . LEU A 1 328 ? -17.400 -5.760 6.373 1.00 85.62 328 LEU A N 1
ATOM 2563 C CA . LEU A 1 328 ? -18.656 -5.251 6.921 1.00 85.62 328 LEU A CA 1
ATOM 2564 C C . LEU A 1 328 ? -19.430 -6.344 7.669 1.00 85.62 328 LEU A C 1
ATOM 2566 O O . LEU A 1 328 ? -20.015 -6.074 8.714 1.00 85.62 328 LEU A O 1
ATOM 2570 N N . GLY A 1 329 ? -19.395 -7.584 7.179 1.00 86.19 329 GLY A N 1
ATOM 2571 C CA . GLY A 1 329 ? -19.958 -8.735 7.880 1.00 86.19 329 GLY A CA 1
ATOM 2572 C C . GLY A 1 329 ? -19.298 -8.977 9.239 1.00 86.19 329 GLY A C 1
ATOM 2573 O O . GLY A 1 329 ? -20.003 -9.125 10.234 1.00 86.19 329 GLY A O 1
ATOM 2574 N N . VAL A 1 330 ? -17.962 -8.960 9.295 1.00 86.06 330 VAL A N 1
ATOM 2575 C CA . VAL A 1 330 ? -17.201 -9.091 10.552 1.00 86.06 330 VAL A CA 1
ATOM 2576 C C . VAL A 1 330 ? -17.503 -7.923 11.494 1.00 86.06 330 VAL A C 1
ATOM 2578 O O . VAL A 1 330 ? -17.794 -8.133 12.668 1.00 86.06 330 VAL A O 1
ATOM 2581 N N . TYR A 1 331 ? -17.527 -6.696 10.974 1.00 83.56 331 TYR A N 1
ATOM 2582 C CA . TYR A 1 331 ? -17.875 -5.504 11.744 1.00 83.56 331 TYR A CA 1
ATOM 2583 C C . TYR A 1 331 ? -19.273 -5.608 12.370 1.00 83.56 331 TYR A C 1
ATOM 2585 O O . TYR A 1 331 ? -19.446 -5.361 13.562 1.00 83.56 331 TYR A O 1
ATOM 2593 N N . MET A 1 332 ? -20.274 -6.045 11.600 1.00 81.12 332 MET A N 1
ATOM 2594 C CA . MET A 1 332 ? -21.639 -6.223 12.105 1.00 81.12 332 MET A CA 1
ATOM 2595 C C . MET A 1 332 ? -21.735 -7.303 13.189 1.00 81.12 332 MET A C 1
ATOM 2597 O O . MET A 1 332 ? -22.522 -7.147 14.123 1.00 81.12 332 MET A O 1
ATOM 2601 N N . GLN A 1 333 ? -20.932 -8.369 13.095 1.00 81.50 333 GLN A N 1
ATOM 2602 C CA . GLN A 1 333 ? -20.842 -9.398 14.138 1.00 81.50 333 GLN A CA 1
ATOM 2603 C C . GLN A 1 333 ? -20.248 -8.842 15.441 1.00 81.50 333 GLN A C 1
ATOM 2605 O O . GLN A 1 333 ? -20.709 -9.206 16.520 1.00 81.50 333 GLN A O 1
ATOM 2610 N N . LEU A 1 334 ? -19.272 -7.932 15.354 1.00 78.19 334 LEU A N 1
ATOM 2611 C CA . LEU A 1 334 ? -18.623 -7.315 16.518 1.00 78.19 334 LEU A CA 1
ATOM 2612 C C . LEU A 1 334 ? -19.491 -6.243 17.200 1.00 78.19 334 LEU A C 1
ATOM 2614 O O . LEU A 1 334 ? -19.462 -6.107 18.420 1.00 78.19 334 LEU A O 1
ATOM 2618 N N . VAL A 1 335 ? -20.281 -5.488 16.431 1.00 74.69 335 VAL A N 1
ATOM 2619 C CA . VAL A 1 335 ? -21.045 -4.321 16.921 1.00 74.69 335 VAL A CA 1
ATOM 2620 C C . VAL A 1 335 ? -22.461 -4.676 17.409 1.00 74.69 335 VAL A C 1
ATOM 2622 O O . VAL A 1 335 ? -23.177 -3.815 17.915 1.00 74.69 335 VAL A O 1
ATOM 2625 N N . ARG A 1 336 ? -22.908 -5.935 17.316 1.00 69.94 336 ARG A N 1
ATOM 2626 C CA . ARG A 1 336 ? -24.234 -6.361 17.816 1.00 69.94 336 ARG A CA 1
ATOM 2627 C C . ARG A 1 336 ? -24.160 -7.534 18.807 1.00 69.94 336 ARG A C 1
ATOM 2629 O O . ARG A 1 336 ? -24.566 -8.647 18.468 1.00 69.94 336 ARG A O 1
ATOM 2636 N N . PRO A 1 337 ? -23.726 -7.313 20.060 1.00 51.09 337 PRO A N 1
ATOM 2637 C CA . PRO A 1 337 ? -23.807 -8.314 21.112 1.00 51.09 337 PRO A CA 1
ATOM 2638 C C . PRO A 1 337 ? -25.266 -8.409 21.585 1.00 51.09 337 PRO A C 1
ATOM 2640 O O . PRO A 1 337 ? -25.718 -7.633 22.420 1.00 51.09 337 PRO A O 1
ATOM 2643 N N . GLY A 1 338 ? -26.031 -9.331 20.994 1.00 50.97 338 GLY A N 1
ATOM 2644 C CA . GLY A 1 338 ? -27.437 -9.577 21.352 1.00 50.97 338 GLY A CA 1
ATOM 2645 C C . GLY A 1 338 ? -28.359 -9.978 20.196 1.00 50.97 338 GLY A C 1
ATOM 2646 O O . GLY A 1 338 ? -29.531 -10.261 20.429 1.00 50.97 338 GLY A O 1
ATOM 2647 N N . TYR A 1 339 ? -27.860 -10.027 18.958 1.00 45.38 339 TYR A N 1
ATOM 2648 C CA . TYR A 1 339 ? -28.645 -10.470 17.806 1.00 45.38 339 TYR A CA 1
ATOM 2649 C C . TYR A 1 339 ? -28.891 -11.989 17.892 1.00 45.38 339 TYR A C 1
ATOM 2651 O O . TYR A 1 339 ? -27.989 -12.796 17.668 1.00 45.38 339 TYR A O 1
ATOM 2659 N N . ARG A 1 340 ? -30.113 -12.383 18.278 1.00 45.22 340 ARG A N 1
ATOM 2660 C CA . ARG A 1 340 ? -30.627 -13.754 18.117 1.00 45.22 340 ARG A CA 1
ATOM 2661 C C . ARG A 1 340 ? -30.455 -14.167 16.651 1.00 45.22 340 ARG A C 1
ATOM 2663 O O . ARG A 1 340 ? -30.690 -13.357 15.761 1.00 45.22 340 ARG A O 1
ATOM 2670 N N . ALA A 1 341 ? -30.088 -15.425 16.416 1.00 45.94 341 ALA A N 1
ATOM 2671 C CA . ALA A 1 341 ? -29.804 -15.990 15.092 1.00 45.94 341 ALA A CA 1
ATOM 2672 C C . ALA A 1 341 ? -30.948 -15.868 14.053 1.00 45.94 341 ALA A C 1
ATOM 2674 O O . ALA A 1 341 ? -30.704 -16.099 12.872 1.00 45.94 341 ALA A O 1
ATOM 2675 N N . ASP A 1 342 ? -32.157 -15.481 14.469 1.00 51.88 342 ASP A N 1
ATOM 2676 C CA . ASP A 1 342 ? -33.346 -15.394 13.611 1.00 51.88 342 ASP A CA 1
ATOM 2677 C C . ASP A 1 342 ? -33.435 -14.095 12.788 1.00 51.88 342 ASP A C 1
ATOM 2679 O O . ASP A 1 342 ? -34.101 -14.074 11.755 1.00 51.88 342 ASP A O 1
ATOM 26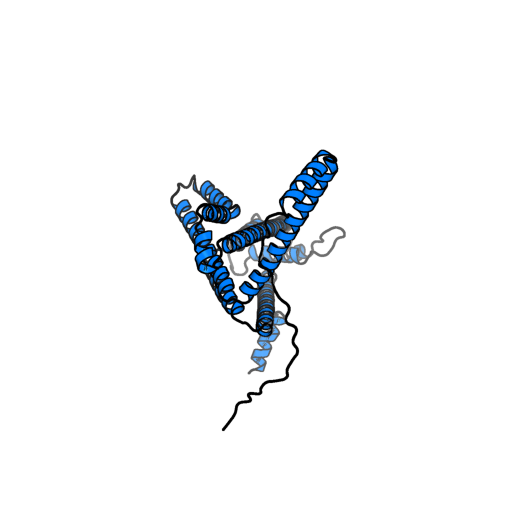83 N N . ASP A 1 343 ? -32.725 -13.032 13.173 1.00 48.97 343 ASP A N 1
ATOM 2684 C CA . ASP A 1 343 ? -32.635 -11.810 12.371 1.00 48.97 343 ASP A CA 1
ATOM 2685 C C . ASP A 1 343 ? -31.299 -11.801 11.632 1.00 48.97 343 ASP A C 1
ATOM 2687 O O . ASP A 1 343 ? -30.279 -11.319 12.113 1.00 48.97 343 ASP A O 1
ATOM 2691 N N . THR A 1 344 ? -31.256 -12.373 10.439 1.00 43.78 344 THR A N 1
ATOM 2692 C CA . THR A 1 344 ? -30.069 -12.283 9.587 1.00 43.78 344 THR A CA 1
ATOM 2693 C C . THR A 1 344 ? -30.086 -10.987 8.763 1.00 43.78 344 THR A C 1
ATOM 2695 O O . THR A 1 344 ? -31.152 -10.493 8.389 1.00 43.78 344 THR A O 1
ATOM 2698 N N . PRO A 1 345 ? -28.918 -10.390 8.448 1.00 46.69 345 PRO A N 1
ATOM 2699 C CA . PRO A 1 345 ? -28.844 -9.232 7.560 1.00 46.69 345 PRO A CA 1
ATOM 2700 C C . PRO A 1 345 ? -29.504 -9.531 6.205 1.00 46.69 345 PRO A C 1
ATOM 2702 O O . PRO A 1 345 ? -29.371 -10.640 5.693 1.00 46.69 345 PRO A O 1
ATOM 2705 N N . TYR A 1 346 ? -30.143 -8.541 5.573 1.00 47.69 346 TYR A N 1
ATOM 2706 C CA . TYR A 1 346 ? -30.865 -8.700 4.295 1.00 47.69 346 TYR A CA 1
ATOM 2707 C C . TYR A 1 346 ? -30.051 -9.403 3.180 1.00 47.69 346 TYR A C 1
ATOM 2709 O O . TYR A 1 346 ? -30.618 -10.064 2.316 1.00 47.69 346 TYR A O 1
ATOM 2717 N N . TYR A 1 347 ? -28.714 -9.319 3.205 1.00 51.25 347 TYR A N 1
ATOM 2718 C CA . TYR A 1 347 ? -27.845 -10.009 2.241 1.00 51.25 347 TYR A CA 1
ATOM 2719 C C . TYR A 1 347 ? -27.653 -11.513 2.515 1.00 51.25 347 TYR A C 1
ATOM 2721 O O . TYR A 1 347 ? -27.366 -12.259 1.583 1.00 51.25 347 TYR A O 1
ATOM 2729 N N . VAL A 1 348 ? -27.844 -11.980 3.752 1.00 50.06 348 VAL A N 1
ATOM 2730 C CA . VAL A 1 348 ? -27.834 -13.413 4.104 1.00 50.06 348 VAL A CA 1
ATOM 2731 C C . VAL A 1 348 ? -29.155 -14.076 3.700 1.00 50.06 348 VAL A C 1
ATOM 2733 O O . VAL A 1 348 ? -29.145 -15.200 3.205 1.00 50.06 348 VAL A O 1
ATOM 2736 N N . TRP A 1 349 ? -30.272 -13.345 3.778 1.00 47.50 349 TRP A N 1
ATOM 2737 C CA . TRP A 1 349 ? -31.575 -13.799 3.274 1.00 47.50 349 TRP A CA 1
ATOM 2738 C C . TRP A 1 349 ? -31.567 -14.155 1.782 1.00 47.50 349 TRP A C 1
ATOM 2740 O O . TRP A 1 349 ? -32.343 -15.006 1.359 1.00 47.50 349 TRP A O 1
ATOM 2750 N N . ARG A 1 350 ? -30.686 -13.547 0.975 1.00 50.59 350 ARG A N 1
ATOM 2751 C CA . ARG A 1 350 ? -30.567 -13.897 -0.448 1.00 50.59 350 ARG A CA 1
ATOM 2752 C C . ARG A 1 350 ? -29.986 -15.298 -0.647 1.00 50.59 350 ARG A C 1
ATOM 2754 O O . ARG A 1 350 ? -30.504 -16.045 -1.460 1.00 50.59 350 ARG A O 1
ATOM 2761 N N . HIS A 1 351 ? -28.972 -15.673 0.131 1.00 51.41 351 HIS A N 1
ATOM 2762 C CA . HIS A 1 351 ? -28.333 -16.984 -0.006 1.00 51.41 351 HIS A CA 1
ATOM 2763 C C . HIS A 1 351 ? -29.183 -18.128 0.553 1.00 51.41 351 HIS A C 1
ATOM 2765 O O . HIS A 1 351 ? -29.256 -19.178 -0.073 1.00 51.41 351 HIS A O 1
ATOM 2771 N N . VAL A 1 352 ? -29.877 -17.916 1.675 1.00 51.75 352 VAL A N 1
ATOM 2772 C CA . VAL A 1 352 ? -30.754 -18.946 2.263 1.00 51.75 352 VAL A CA 1
ATOM 2773 C C . VAL A 1 352 ? -31.991 -19.186 1.389 1.00 51.75 352 VAL A C 1
ATOM 2775 O O . VAL A 1 352 ? -32.405 -20.321 1.182 1.00 51.75 352 VAL A O 1
ATOM 2778 N N . ARG A 1 353 ? -32.549 -18.126 0.791 1.00 48.62 353 ARG A N 1
ATOM 2779 C CA . ARG A 1 353 ? -33.725 -18.238 -0.080 1.00 48.62 353 ARG A CA 1
ATOM 2780 C C . ARG A 1 353 ? -33.417 -18.884 -1.437 1.00 48.62 353 ARG A C 1
ATOM 2782 O O . ARG A 1 353 ? -34.310 -19.502 -2.006 1.00 48.62 353 ARG A O 1
ATOM 2789 N N . ASP A 1 354 ? -32.185 -18.770 -1.934 1.00 53.00 354 ASP A N 1
ATOM 2790 C CA . ASP A 1 354 ? -31.749 -19.463 -3.154 1.00 53.00 354 ASP A CA 1
ATOM 2791 C C . ASP A 1 354 ? -31.489 -20.964 -2.899 1.00 53.00 354 ASP A C 1
ATOM 2793 O O . ASP A 1 354 ? -31.785 -21.787 -3.764 1.00 53.00 354 ASP A O 1
ATOM 2797 N N . GLU A 1 355 ? -31.026 -21.353 -1.701 1.00 50.69 355 GLU A N 1
ATOM 2798 C CA . GLU A 1 355 ? -30.925 -22.771 -1.312 1.00 50.69 355 GLU A CA 1
ATOM 2799 C C . GLU A 1 355 ? -32.305 -23.420 -1.124 1.00 50.69 355 GLU A C 1
ATOM 2801 O O . GLU A 1 355 ? -32.524 -24.531 -1.611 1.00 50.69 355 GLU A O 1
ATOM 2806 N N . ASP A 1 356 ? -33.255 -22.717 -0.503 1.00 55.56 356 ASP A N 1
ATOM 2807 C CA . ASP A 1 356 ? -34.625 -23.210 -0.303 1.00 55.56 356 ASP A CA 1
ATOM 2808 C C . ASP A 1 356 ? -35.485 -23.175 -1.579 1.00 55.56 356 ASP A C 1
ATOM 2810 O O . ASP A 1 356 ? -36.472 -23.896 -1.663 1.00 55.56 356 ASP A O 1
ATOM 2814 N N . ALA A 1 357 ? -35.122 -22.377 -2.590 1.00 54.25 357 ALA A N 1
ATOM 2815 C CA . ALA A 1 357 ? -35.769 -22.393 -3.908 1.00 54.25 357 ALA A CA 1
ATOM 2816 C C . ALA A 1 357 ? -35.220 -23.489 -4.846 1.00 54.25 357 ALA A C 1
ATOM 2818 O O . ALA A 1 357 ? -35.782 -23.717 -5.918 1.00 54.25 357 ALA A O 1
ATOM 2819 N N . SER A 1 358 ? -34.112 -24.135 -4.464 1.00 55.91 358 SER A N 1
ATOM 2820 C CA . SER A 1 358 ? -33.462 -25.214 -5.223 1.00 55.91 358 SER A CA 1
ATOM 2821 C C . SER A 1 358 ? -33.812 -26.628 -4.735 1.00 55.91 358 SER A C 1
ATOM 2823 O O . SER A 1 358 ? -33.440 -27.608 -5.384 1.00 55.91 358 SER A O 1
ATOM 2825 N N . LYS A 1 359 ? -34.526 -26.733 -3.609 1.00 47.41 359 LYS A N 1
ATOM 2826 C CA . LYS A 1 359 ? -35.149 -27.959 -3.090 1.00 47.41 359 LYS A CA 1
ATOM 2827 C C . LYS A 1 359 ? -36.644 -27.928 -3.369 1.00 47.41 359 LYS A C 1
ATOM 2829 O O . LYS A 1 359 ? -37.196 -29.025 -3.603 1.00 47.41 359 LYS A O 1
#

Organism: NCBI:txid464990

Sequence (359 aa):
GGGHPRWGEELAGNGTQETGNSSSEGGSGQVSSEAKAAFADAHPNQATKIHLEHKMEREERLREEYKEKREEAIEALAETNRAQNAIVLILIIIVLITVGFEKIAAYVSESVDDFSKPVVTVLFKELTVLGFIALLVFMSVKTGLPSQISEDIFGTPSELIEMFDETHILLFFIVVLFVVMVAINLRVFSGVCDEWERWDLIATDAEKQGKSLEELCTIQYGFPAGPLPAEIRAYFVMRHAFMRPALRPGGSRLDVGVRFSDYLKECTSHFFEELVEVQPETWWTVLVLIALARVYMVVTHPDMQLAMFLAIGVALLAAAIACRNKLLGVYMQLVRPGYRADDTPYYVWRHVRDEDASK

Radius of gyration: 37.28 Å; chains: 1; bounding box: 78×72×116 Å

pLDDT: mean 73.29, std 14.62, range [34.19, 94.88]

Foldseek 3Di:
DYDDDDDDDDDDDDDDDDDDDDDDDDDDPPVVVVVLVVVCVVCVPVNVVVVVVVVVVVVVVVVVVVVVVVVVVVVVLLVDPLVVVVVLVVVVVVLVVLLVLVVVLVVVLVVDDPVCNVVSVVVSVCCSLPDPVVVVLVVCVVVLVQQVVCCVRVVGSCPSNVVSVVVVVVVNVVSVVLVVVLVVVVVVLVVVLVVLQVLLVLLLVCVVVVHDLVRVQQAFDDVVTDGDDPVSNLSSQLVVCVQPPPPDPPDDGDDSPDRVSVVVSVVVVVVSCVVSDPPSVCSVVVVVVSVVVSVLSVPPDPVVNVVVVVVVVVVVVVVVVVVVVVVVVVSVVSRDPPDDPPDDPPVVVVVVVVVVVVD

Secondary structure (DSSP, 8-state):
---------------------------SSHHHHHHHHHHHHH-HHHHHHHHHHHHHHHHHHHHHHHHHHHHHHHHHHHT-HHHHHHHHHHHHHHHHHHHHHHHHHHHHHHHS-TTTHHHHHHHHHHHHHHTHHHHHHHHHHHHTHHHHHHHHHHS-SSHHHHHHHHHHHHHHHHHHHHHHHHHHHHHHHHHHHHHHHHHHHHHHHHHHTT--HHHHHT--BTTTTBPPPHHHHHHHHHHHHHHS-TT-TTPPPPPTT--HHHHHHHHHHHHHHHHHS--TTHHHHHHHHHHHHHHHHH---HHHHHHHHHHHHHHHHHHHHHHHHHHHHHHHHHH-TT--TT---HHHHHHHHHHHT--